Protein AF-A0A836BTS3-F1 (afdb_monomer)

Solvent-accessible surface area (backbone atoms only — not comparable to full-atom values): 17414 Å² total; per-residue (Å²): 137,90,84,88,84,81,85,84,90,87,81,83,89,79,83,92,77,83,86,76,81,83,80,80,75,94,68,94,70,94,58,88,71,75,79,63,54,52,35,34,39,39,43,67,68,46,73,81,52,78,44,47,3,47,36,38,30,41,34,41,75,46,63,32,58,38,40,37,36,20,50,50,56,53,46,59,53,59,74,16,84,71,32,62,64,69,37,45,71,47,70,30,76,42,64,68,59,47,53,48,46,37,40,73,75,67,60,24,47,36,32,29,49,40,90,53,91,87,37,41,54,41,90,74,49,92,71,89,59,26,35,28,39,38,55,36,46,87,98,68,42,62,50,72,77,58,53,73,71,35,79,46,36,30,26,79,86,77,89,66,92,87,62,95,73,73,58,60,38,58,47,49,41,53,52,41,47,41,49,26,62,72,48,63,61,77,83,73,61,69,57,91,96,41,69,64,76,75,82,78,62,88,76,91,68,66,85,48,49,60,70,80,52,71,68,56,53,52,48,52,55,49,51,53,51,50,54,51,53,53,57,61,55,67,74,67,80,82,82,86,80,88,84,85,90,86,85,90,85,83,89,86,89,83,88,84,88,81,89,82,82,88,80,88,86,82,89,83,90,84,132

Foldseek 3Di:
DDDDDDDDDDDDDDDDDDPDDPPDDDDDDPDPDDPQFAEEEEDEPAPDDPQQLLLLLLCLQLVHAEYEYEADQFHANPNVPLSNLRHHYAYDPHPLVVLCCCCPVVVEAEEEADDDPQAAELLVPPDDGHYYYYFADPPGGDDPVRVVSGPHYHYHDDDDPPDPHDDRSVSSSVNSVSSSVVSVPDDADDDPPDGDDDPRDDDPDDPRGDDHDPVVVVVVVVVVVVVVVVVVVVVPPPPDDDDDDDDDDDDDDDDDDDDDDDDDDDDDDDD

Mean predicted aligned error: 16.16 Å

Radius of gyration: 33.97 Å; Cα contacts (8 Å, |Δi|>4): 326; chains: 1; bounding box: 138×93×57 Å

Nearest PDB structures (foldseek):
  1v2x-assembly1_A-2  TM=8.800E-01  e=3.190E-12  Thermus thermophilus
  7edc-assembly1_A-2  TM=8.563E-01  e=2.993E-12  Escherichia coli
  1zjr-assembly1_A  TM=8.555E-01  e=5.654E-12  Aquifex aeolicus
  5l0z-assembly1_B  TM=8.389E-01  e=9.169E-10  Sinorhizobium meliloti 1021
  1ipa-assembly1_A  TM=8.184E-01  e=1.732E-09  Thermus thermophilus

Secondary structure (DSSP, 8-state):
---------------------------------PPPPPEEEEEE--TT-TTHHHHHHHHHHTT-SEEEEES-SB---TTSTTGGGGSEEEEESSHHHHHHHHHHTS--EEEEE---TTPEEGGG----SSEEEEEPBTTTB--HHHHTT-SEEEE----SSS-S---HHHHHHHHHHHHHHHTTPPPPPEETTEE-PPPPPPP-S-TTBPPPPHHHHHHHHHHHHHHHHHHHHHTTSS---------------------------------

Sequence (271 aa):
MADASTSHDRAAGHEEEACALRTTSAADASSTAASRPACYIITHSVAKKHNIGTIVRSATAFGVKEVCLVGSRAFNTFGSHGSDAHVAFRHFDKLTECVQHLKQVEGCRVMGVEICEGALPVQEHPFTGPTAFLLGNEGQGLSDKQMALCDGFVYIPQIGPGTASLNVAVAASIVLHHFACWAGYQERQREGYKFKVAERPLRTTARGIVRESDDVVRQKRAQQRAAAAEAAGEEGEFGAGLFDDGEGGEEEEQGEEGGREEGDGEEGEQG

Organism: NCBI:txid47281

InterPro domains:
  IPR001537 tRNA/rRNA methyltransferase, SpoU type [PF00588] (40-177)
  IPR029026 tRNA (guanine-N1-)-methyltransferase, N-terminal [G3DSA:3.40.1280.10] (21-211)
  IPR029028 Alpha/beta knot methyltransferases [SSF75217] (35-182)
  IPR051259 Ribosomal RNA Methyltransferase [PTHR43191] (29-208)

Structure (mmCIF, N/CA/C/O backbone):
data_AF-A0A836BTS3-F1
#
_entry.id   AF-A0A836BTS3-F1
#
loop_
_atom_site.group_PDB
_atom_site.id
_atom_site.type_symbol
_atom_site.label_atom_id
_atom_site.label_alt_id
_atom_site.label_comp_id
_atom_site.label_asym_id
_atom_site.label_entity_id
_atom_site.label_seq_id
_atom_site.pdbx_PDB_ins_code
_atom_site.Cartn_x
_atom_site.Cartn_y
_atom_site.Cartn_z
_atom_site.occupancy
_atom_site.B_iso_or_equiv
_atom_site.auth_seq_id
_atom_site.auth_comp_id
_atom_site.auth_asym_id
_atom_site.auth_atom_id
_atom_site.pdbx_PDB_model_num
ATOM 1 N N . MET A 1 1 ? 79.539 -27.000 -13.480 1.00 42.31 1 MET A N 1
ATOM 2 C CA . MET A 1 1 ? 79.045 -27.946 -14.501 1.00 42.31 1 MET A CA 1
ATOM 3 C C . MET A 1 1 ? 77.736 -28.519 -13.997 1.00 42.31 1 MET A C 1
ATOM 5 O O . MET A 1 1 ? 77.678 -28.854 -12.823 1.00 42.31 1 MET A O 1
ATOM 9 N N . ALA A 1 2 ? 76.775 -28.638 -14.911 1.00 40.03 2 ALA A N 1
ATOM 10 C CA . ALA A 1 2 ? 75.387 -29.078 -14.761 1.00 40.03 2 ALA A CA 1
ATOM 11 C C . ALA A 1 2 ? 74.374 -28.003 -14.326 1.00 40.03 2 ALA A C 1
ATOM 13 O O . ALA A 1 2 ? 74.578 -27.243 -13.387 1.00 40.03 2 ALA A O 1
ATOM 14 N N . ASP A 1 3 ? 73.329 -27.971 -15.141 1.00 36.91 3 ASP A N 1
ATOM 15 C CA . ASP A 1 3 ? 72.363 -26.937 -15.493 1.00 36.91 3 ASP A CA 1
ATOM 16 C C . ASP A 1 3 ? 71.029 -27.192 -14.763 1.00 36.91 3 ASP A C 1
ATOM 18 O O . ASP A 1 3 ? 70.718 -28.345 -14.456 1.00 36.91 3 ASP A O 1
ATOM 22 N N . ALA A 1 4 ? 70.240 -26.154 -14.486 1.00 39.31 4 ALA A N 1
ATOM 23 C CA . ALA A 1 4 ? 68.917 -26.293 -13.873 1.00 39.31 4 ALA A CA 1
ATOM 24 C C . ALA A 1 4 ? 67.920 -25.368 -14.577 1.00 39.31 4 ALA A C 1
ATOM 26 O O . ALA A 1 4 ? 67.826 -24.173 -14.294 1.00 39.31 4 ALA A O 1
ATOM 27 N N . SER A 1 5 ? 67.174 -25.961 -15.505 1.00 44.03 5 SER A N 1
ATOM 28 C CA . SER A 1 5 ? 66.107 -25.349 -16.283 1.00 44.03 5 SER A CA 1
ATOM 29 C C . SER A 1 5 ? 64.728 -25.602 -15.649 1.00 44.03 5 SER A C 1
ATOM 31 O O . SER A 1 5 ? 64.298 -26.727 -15.427 1.00 44.03 5 SER A O 1
ATOM 33 N N . THR A 1 6 ? 64.060 -24.495 -15.326 1.00 38.66 6 THR A N 1
ATOM 34 C CA . THR A 1 6 ? 62.729 -24.098 -15.823 1.00 38.66 6 THR A CA 1
ATOM 35 C C . THR A 1 6 ? 61.544 -25.085 -15.717 1.00 38.66 6 THR A C 1
ATOM 37 O O . THR A 1 6 ? 61.292 -25.895 -16.597 1.00 38.66 6 THR A O 1
ATOM 40 N N . SER A 1 7 ? 60.735 -24.839 -14.678 1.00 35.06 7 SER A N 1
ATOM 41 C CA . SER A 1 7 ? 59.304 -24.463 -14.722 1.00 35.06 7 SER A CA 1
ATOM 42 C C . SER A 1 7 ? 58.169 -25.451 -15.070 1.00 35.06 7 SER A C 1
ATOM 44 O O . SER A 1 7 ? 58.144 -26.065 -16.129 1.00 35.06 7 SER A O 1
ATOM 46 N N . HIS A 1 8 ? 57.122 -25.296 -14.245 1.00 33.09 8 HIS A N 1
ATOM 47 C CA . HIS A 1 8 ? 55.677 -25.295 -14.536 1.00 33.09 8 HIS A CA 1
ATOM 48 C C . HIS A 1 8 ? 54.866 -26.597 -14.368 1.00 33.09 8 HIS A C 1
ATOM 50 O O . HIS A 1 8 ? 54.919 -27.526 -15.163 1.00 33.09 8 HIS A O 1
ATOM 56 N N . ASP A 1 9 ? 54.024 -26.526 -13.327 1.00 34.00 9 ASP A N 1
ATOM 57 C CA . ASP A 1 9 ? 52.561 -26.596 -13.431 1.00 34.00 9 ASP A CA 1
ATOM 58 C C . ASP A 1 9 ? 51.901 -27.981 -13.417 1.00 34.00 9 ASP A C 1
ATOM 60 O O . ASP A 1 9 ? 51.840 -28.662 -14.435 1.00 34.00 9 ASP A O 1
ATOM 64 N N . ARG A 1 10 ? 51.348 -28.353 -12.248 1.00 33.50 10 ARG A N 1
ATOM 65 C CA . ARG A 1 10 ? 50.184 -29.246 -12.090 1.00 33.50 10 ARG A CA 1
ATOM 66 C C . ARG A 1 10 ? 49.481 -28.958 -10.758 1.00 33.50 10 ARG A C 1
ATOM 68 O O . ARG A 1 10 ? 49.798 -29.577 -9.744 1.00 33.50 10 ARG A O 1
ATOM 75 N N . ALA A 1 11 ? 48.521 -28.036 -10.766 1.00 38.91 11 ALA A N 1
ATOM 76 C CA . ALA A 1 11 ? 47.485 -27.950 -9.738 1.00 38.91 11 ALA A CA 1
ATOM 77 C C . ALA A 1 11 ? 46.162 -28.489 -10.299 1.00 38.91 11 ALA A C 1
ATOM 79 O O . ALA A 1 11 ? 45.801 -28.246 -11.447 1.00 38.91 11 ALA A O 1
ATOM 80 N N . ALA A 1 12 ? 45.507 -29.294 -9.471 1.00 38.72 12 ALA A N 1
ATOM 81 C CA . ALA A 1 12 ? 44.370 -30.140 -9.774 1.00 38.72 12 ALA A CA 1
ATOM 82 C C . ALA A 1 12 ? 43.108 -29.356 -10.165 1.00 38.72 12 ALA A C 1
ATOM 84 O O . ALA A 1 12 ? 42.754 -28.365 -9.529 1.00 38.72 12 ALA A O 1
ATOM 85 N N . GLY A 1 13 ? 42.409 -29.863 -11.182 1.00 30.88 13 GLY A N 1
ATOM 86 C CA . GLY A 1 13 ? 41.025 -29.511 -11.467 1.00 30.88 13 GLY A CA 1
ATOM 87 C C . GLY A 1 13 ? 40.095 -30.254 -10.513 1.00 30.88 13 GLY A C 1
ATOM 88 O O . GLY A 1 13 ? 40.124 -31.482 -10.456 1.00 30.88 13 GLY A O 1
ATOM 89 N N . HIS A 1 14 ? 39.280 -29.500 -9.781 1.00 36.16 14 HIS A N 1
ATOM 90 C CA . HIS A 1 14 ? 38.116 -29.994 -9.057 1.00 36.16 14 HIS A CA 1
ATOM 91 C C . HIS A 1 14 ? 36.849 -29.412 -9.702 1.00 36.16 14 HIS A C 1
ATOM 93 O O . HIS A 1 14 ? 36.662 -28.200 -9.732 1.00 36.16 14 HIS A O 1
ATOM 99 N N . GLU A 1 15 ? 36.030 -30.331 -10.217 1.00 34.50 15 GLU A N 1
ATOM 100 C CA . GLU A 1 15 ? 34.572 -30.382 -10.036 1.00 34.50 15 GLU A CA 1
ATOM 101 C C . GLU A 1 15 ? 33.735 -29.217 -10.606 1.00 34.50 15 GLU A C 1
ATOM 103 O O . GLU A 1 15 ? 33.262 -28.336 -9.893 1.00 34.50 15 GLU A O 1
ATOM 108 N N . GLU A 1 16 ? 33.449 -29.287 -11.913 1.00 36.00 16 GLU A N 1
ATOM 109 C CA . GLU A 1 16 ? 32.195 -28.763 -12.473 1.00 36.00 16 GLU A CA 1
ATOM 110 C C . GLU A 1 16 ? 31.066 -29.766 -12.185 1.00 36.00 16 GLU A C 1
ATOM 112 O O . GLU A 1 16 ? 30.949 -30.793 -12.857 1.00 36.00 16 GLU A O 1
ATOM 117 N N . GLU A 1 17 ? 30.222 -29.474 -11.193 1.00 36.16 17 GLU A N 1
ATOM 118 C CA . GLU A 1 17 ? 28.956 -30.182 -10.988 1.00 36.16 17 GLU A CA 1
ATOM 119 C C . GLU A 1 17 ? 27.787 -29.366 -11.565 1.00 36.16 17 GLU A C 1
ATOM 121 O O . GLU A 1 17 ? 27.653 -28.155 -11.378 1.00 36.16 17 GLU A O 1
ATOM 126 N N . ALA A 1 18 ? 26.969 -30.063 -12.346 1.00 34.84 18 ALA A N 1
ATOM 127 C CA . ALA A 1 18 ? 26.025 -29.547 -13.320 1.00 34.84 18 ALA A CA 1
ATOM 128 C C . ALA A 1 18 ? 24.813 -28.805 -12.724 1.00 34.84 18 ALA A C 1
ATOM 130 O O . ALA A 1 18 ? 24.018 -29.367 -11.972 1.00 34.84 18 ALA A O 1
ATOM 131 N N . CYS A 1 19 ? 24.561 -27.580 -13.198 1.00 30.27 19 CYS A N 1
ATOM 132 C CA . CYS A 1 19 ? 23.262 -26.917 -13.055 1.00 30.27 19 CYS A CA 1
ATOM 133 C C . CYS A 1 19 ? 22.355 -27.316 -14.232 1.00 30.27 19 CYS A C 1
ATOM 135 O O . CYS A 1 19 ? 22.283 -26.639 -15.258 1.00 30.27 19 CYS A O 1
ATOM 137 N N . ALA A 1 20 ? 21.692 -28.467 -14.110 1.00 37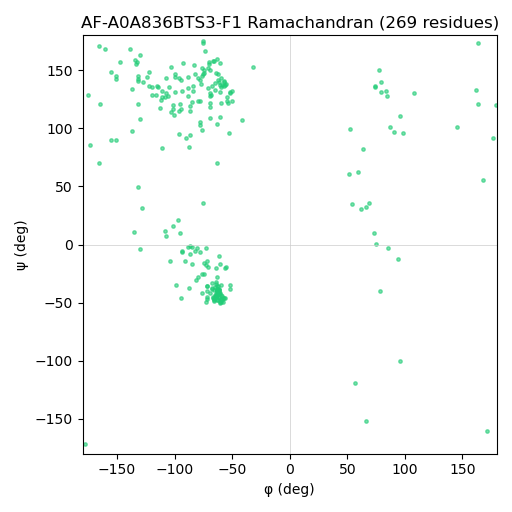.31 20 ALA A N 1
ATOM 138 C CA . ALA A 1 20 ? 20.694 -28.913 -15.075 1.00 37.31 20 ALA A CA 1
ATOM 139 C C . ALA A 1 20 ? 19.434 -28.032 -14.996 1.00 37.31 20 ALA A C 1
ATOM 141 O O . ALA A 1 20 ? 18.741 -27.978 -13.975 1.00 37.31 20 ALA A O 1
ATOM 142 N N . LEU A 1 21 ? 19.132 -27.362 -16.111 1.00 36.62 21 LEU A N 1
ATOM 143 C CA . LEU A 1 21 ? 17.889 -26.639 -16.353 1.00 36.62 21 LEU A CA 1
ATOM 144 C C . LE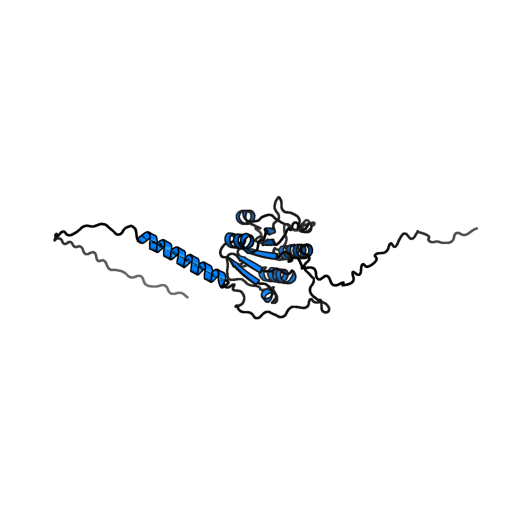U A 1 21 ? 16.676 -27.552 -16.130 1.00 36.62 21 LEU A C 1
ATOM 146 O O . LEU A 1 21 ? 16.498 -28.551 -16.825 1.00 36.62 21 LEU A O 1
ATOM 150 N N . ARG A 1 22 ? 15.781 -27.163 -15.219 1.00 32.38 22 ARG A N 1
ATOM 151 C CA . ARG A 1 22 ? 14.421 -27.711 -15.173 1.00 32.38 22 ARG A CA 1
ATOM 152 C C . ARG A 1 22 ? 13.541 -26.904 -16.117 1.00 32.38 22 ARG A C 1
ATOM 154 O O . ARG A 1 22 ? 12.988 -25.875 -15.743 1.00 32.38 22 ARG A O 1
ATOM 161 N N . THR A 1 23 ? 13.398 -27.382 -17.346 1.00 33.69 23 THR A N 1
ATOM 162 C CA . THR A 1 23 ? 12.289 -26.997 -18.219 1.00 33.69 23 THR A CA 1
ATOM 163 C C . THR A 1 23 ? 11.039 -27.732 -17.744 1.00 33.69 23 THR A C 1
ATOM 165 O O . THR A 1 23 ? 10.849 -28.908 -18.053 1.00 33.69 23 THR A O 1
ATOM 168 N N . THR A 1 24 ? 10.179 -27.075 -16.971 1.00 39.59 24 THR A N 1
ATOM 169 C CA . THR A 1 24 ? 8.832 -27.602 -16.731 1.00 39.59 24 THR A CA 1
ATOM 170 C C . THR A 1 24 ? 7.981 -27.310 -17.957 1.00 39.59 24 THR A C 1
ATOM 172 O O . THR A 1 24 ? 7.609 -26.168 -18.218 1.00 39.59 24 THR A O 1
ATOM 175 N N . SER A 1 25 ? 7.733 -28.369 -18.723 1.00 31.88 25 SER A N 1
ATOM 176 C CA . SER A 1 25 ? 6.760 -28.439 -19.807 1.00 31.88 25 SER A CA 1
ATOM 177 C C . SER A 1 25 ? 5.394 -27.930 -19.346 1.00 31.88 25 SER A C 1
ATOM 179 O O . SER A 1 25 ? 4.890 -28.358 -18.308 1.00 31.88 25 SER A O 1
ATOM 181 N N . ALA A 1 26 ? 4.789 -27.052 -20.147 1.00 41.88 26 ALA A N 1
ATOM 182 C CA . ALA A 1 26 ? 3.389 -26.675 -20.032 1.00 41.88 26 ALA A CA 1
ATOM 183 C C . ALA A 1 26 ? 2.527 -27.918 -20.289 1.00 41.88 26 ALA A C 1
ATOM 185 O O . ALA A 1 26 ? 2.394 -28.370 -21.424 1.00 41.88 26 ALA A O 1
ATOM 186 N N . ALA A 1 27 ? 1.993 -28.499 -19.222 1.00 37.59 27 ALA A N 1
ATOM 187 C CA . ALA A 1 27 ? 0.914 -29.466 -19.289 1.00 37.59 27 ALA A CA 1
ATOM 188 C C . ALA A 1 27 ? -0.323 -28.803 -18.685 1.00 37.59 27 ALA A C 1
ATOM 190 O O . ALA A 1 27 ? -0.258 -28.256 -17.583 1.00 37.59 27 ALA A O 1
ATOM 191 N N . ASP A 1 28 ? -1.411 -28.824 -19.453 1.00 40.72 28 ASP A N 1
ATOM 192 C CA . ASP A 1 28 ? -2.744 -28.367 -19.083 1.00 40.72 28 ASP A CA 1
ATOM 193 C C . ASP A 1 28 ? -3.110 -28.784 -17.656 1.00 40.72 28 ASP A C 1
ATOM 195 O O . ASP A 1 28 ? -3.424 -29.939 -17.372 1.00 40.72 28 ASP A O 1
ATOM 199 N N . ALA A 1 29 ? -3.110 -27.806 -16.756 1.00 41.38 29 ALA A N 1
ATOM 200 C CA . ALA A 1 29 ? -3.744 -27.912 -15.458 1.00 41.38 29 ALA A CA 1
ATOM 201 C C . ALA A 1 29 ? -4.948 -26.974 -15.466 1.00 41.38 29 ALA A C 1
ATOM 203 O O . ALA A 1 29 ? -4.898 -25.845 -14.980 1.00 41.38 29 ALA A O 1
ATOM 204 N N . SER A 1 30 ? -6.055 -27.479 -16.009 1.00 43.38 30 SER A N 1
ATOM 205 C CA . SER A 1 30 ? -7.396 -27.067 -15.601 1.00 43.38 30 SER A CA 1
ATOM 206 C C . SER A 1 30 ? -7.591 -27.453 -14.127 1.00 43.38 30 SER A C 1
ATOM 208 O O . SER A 1 30 ? -8.318 -28.389 -13.801 1.00 43.38 30 SER A O 1
ATOM 210 N N . SER A 1 31 ? -6.891 -26.761 -13.227 1.00 41.28 31 SER A N 1
ATOM 211 C CA . SER A 1 31 ? -7.219 -26.725 -11.811 1.00 41.28 31 SER A CA 1
ATOM 212 C C . SER A 1 31 ? -8.103 -25.503 -11.599 1.00 41.28 31 SER A C 1
ATOM 214 O O . SER A 1 31 ? -7.826 -24.419 -12.112 1.00 41.28 31 SER A O 1
ATOM 216 N N . THR A 1 32 ? -9.216 -25.674 -10.894 1.00 38.47 32 THR A N 1
ATOM 217 C CA . THR A 1 32 ? -10.014 -24.569 -10.355 1.00 38.47 32 THR A CA 1
ATOM 218 C C . THR A 1 32 ? -9.082 -23.667 -9.554 1.00 38.47 32 THR A C 1
ATOM 220 O O . THR A 1 32 ? -8.739 -23.981 -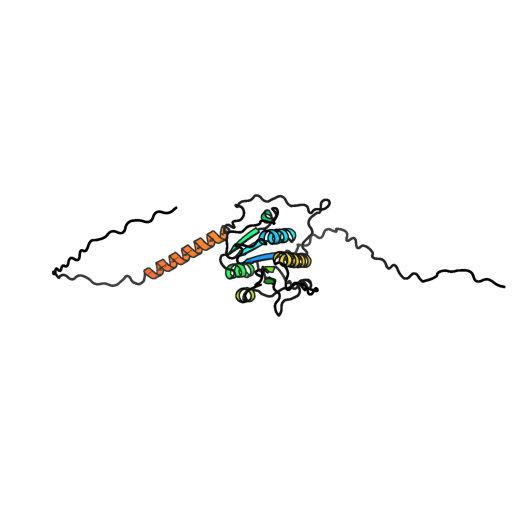8.415 1.00 38.47 32 THR A O 1
ATOM 223 N N . ALA A 1 33 ? -8.598 -22.600 -10.195 1.00 42.72 33 ALA A N 1
ATOM 224 C CA . ALA A 1 33 ? -7.582 -21.724 -9.647 1.00 42.72 33 ALA A CA 1
ATOM 225 C C . ALA A 1 33 ? -8.122 -21.115 -8.357 1.00 42.72 33 ALA A C 1
ATOM 227 O O . ALA A 1 33 ? -9.035 -20.288 -8.390 1.00 42.72 33 ALA A O 1
ATOM 228 N N . ALA A 1 34 ? -7.569 -21.533 -7.218 1.00 56.69 34 ALA A N 1
ATOM 229 C CA . ALA A 1 34 ? -7.773 -20.818 -5.972 1.00 56.69 34 ALA A CA 1
ATOM 230 C C . ALA A 1 34 ? -7.465 -19.338 -6.243 1.00 56.69 34 ALA A C 1
ATOM 232 O O . ALA A 1 34 ? -6.405 -19.007 -6.785 1.00 56.69 34 ALA A O 1
ATOM 233 N N . SER A 1 35 ? -8.432 -18.463 -5.957 1.00 81.50 35 SER A N 1
ATOM 234 C CA . SER A 1 35 ? -8.272 -17.028 -6.178 1.00 81.50 35 SER A CA 1
ATOM 235 C C . SER A 1 35 ? -7.017 -16.565 -5.450 1.00 81.50 35 SER A C 1
ATOM 237 O O . SER A 1 35 ? -6.888 -16.772 -4.243 1.00 81.50 35 SER A O 1
ATOM 239 N N . ARG A 1 36 ? -6.084 -15.949 -6.182 1.00 91.06 36 ARG A N 1
ATOM 240 C CA . ARG A 1 36 ? -4.863 -15.412 -5.578 1.00 91.06 36 ARG A CA 1
ATOM 241 C C . ARG A 1 36 ? -5.237 -14.355 -4.528 1.00 91.06 36 ARG A C 1
ATOM 243 O O . ARG A 1 36 ? -6.200 -13.614 -4.752 1.00 91.06 36 ARG A O 1
ATOM 250 N N . PRO A 1 37 ? -4.507 -14.273 -3.404 1.00 95.62 37 PRO A N 1
ATOM 251 C CA . PRO A 1 37 ? -4.749 -13.258 -2.386 1.00 95.62 37 PRO A CA 1
ATOM 252 C C . PRO A 1 37 ? -4.709 -11.851 -2.980 1.00 95.62 37 PRO A C 1
ATOM 254 O O . PRO A 1 37 ? -3.737 -11.499 -3.637 1.00 95.62 37 PRO A O 1
ATOM 257 N N . ALA A 1 38 ? -5.747 -11.046 -2.753 1.00 96.81 38 ALA A N 1
ATOM 258 C CA . ALA A 1 38 ? -5.792 -9.676 -3.255 1.00 96.81 38 ALA A CA 1
ATOM 259 C C . ALA A 1 38 ? -4.874 -8.742 -2.445 1.00 96.81 38 ALA A C 1
ATOM 261 O O . ALA A 1 38 ? -4.715 -8.905 -1.234 1.00 96.81 38 ALA A O 1
ATOM 262 N N . CYS A 1 39 ? -4.310 -7.737 -3.116 1.00 97.88 39 CYS A N 1
ATOM 263 C CA . CYS A 1 39 ? -3.439 -6.730 -2.513 1.00 97.88 39 CYS A CA 1
ATOM 264 C C . CYS A 1 39 ? -4.072 -5.339 -2.592 1.00 97.88 39 CYS A C 1
ATOM 266 O O . CYS A 1 39 ? -4.573 -4.955 -3.652 1.00 97.88 39 CYS A O 1
ATOM 268 N N . TYR A 1 40 ? -3.995 -4.576 -1.504 1.00 98.19 40 TYR A N 1
ATOM 269 C CA . TYR A 1 40 ? -4.501 -3.207 -1.406 1.00 98.19 40 TYR A CA 1
ATOM 270 C C . TYR A 1 40 ? -3.453 -2.291 -0.783 1.00 98.19 40 TYR A C 1
ATOM 272 O O . TYR A 1 40 ? -2.581 -2.734 -0.035 1.00 98.19 40 TYR A O 1
ATOM 280 N N . ILE A 1 41 ? -3.568 -0.992 -1.046 1.00 97.19 41 ILE A N 1
ATOM 281 C CA . ILE A 1 41 ? -2.739 0.034 -0.404 1.00 97.19 41 ILE A CA 1
ATOM 282 C C . ILE A 1 41 ? -3.648 1.030 0.293 1.00 97.19 41 ILE A C 1
ATOM 284 O O . ILE A 1 41 ? -4.624 1.481 -0.297 1.00 97.19 41 ILE A O 1
ATOM 288 N N . ILE A 1 42 ? -3.293 1.427 1.510 1.00 95.69 42 ILE A N 1
ATOM 289 C CA . ILE A 1 42 ? -3.941 2.513 2.237 1.00 95.69 42 ILE A CA 1
ATOM 290 C C . ILE A 1 42 ? -2.954 3.672 2.355 1.00 95.69 42 ILE A C 1
ATOM 292 O O . ILE A 1 42 ? -1.847 3.527 2.876 1.00 95.69 42 ILE A O 1
ATOM 296 N N . THR A 1 43 ? -3.376 4.844 1.889 1.00 91.31 43 THR A N 1
ATOM 297 C CA . THR A 1 43 ? -2.627 6.096 2.025 1.00 91.31 43 THR A CA 1
ATOM 298 C C . THR A 1 43 ? -3.455 7.102 2.818 1.00 91.31 43 THR A C 1
ATOM 300 O O . THR A 1 43 ? -4.621 7.336 2.510 1.00 91.31 43 THR A O 1
ATOM 303 N N . HIS A 1 44 ? -2.865 7.696 3.855 1.00 87.25 44 HIS A N 1
ATOM 304 C CA . HIS A 1 44 ? -3.543 8.643 4.742 1.00 87.25 44 HIS A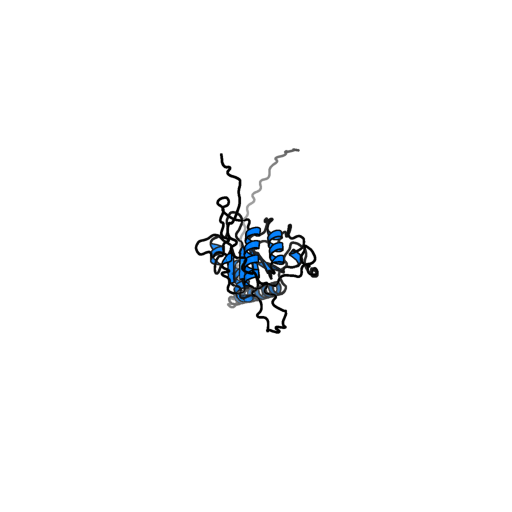 CA 1
ATOM 305 C C . HIS A 1 44 ? -2.931 10.045 4.613 1.00 87.25 44 HIS A C 1
ATOM 307 O O . HIS A 1 44 ? -1.709 10.194 4.578 1.00 87.25 44 HIS A O 1
ATOM 313 N N . SER A 1 45 ? -3.784 11.075 4.537 1.00 69.56 45 SER A N 1
ATOM 314 C CA . SER A 1 45 ? -3.394 12.496 4.483 1.00 69.56 45 SER A CA 1
ATOM 315 C C . SER A 1 45 ? -2.492 12.852 3.292 1.00 69.56 45 SER A C 1
ATOM 317 O O . SER A 1 45 ? -1.351 13.297 3.419 1.00 69.56 45 SER A O 1
ATOM 319 N N . VAL A 1 46 ? -3.049 12.665 2.095 1.00 59.44 46 VAL A N 1
ATOM 320 C CA . VAL A 1 46 ? -2.356 12.692 0.795 1.00 59.44 46 VAL A CA 1
ATOM 321 C C . VAL A 1 46 ? -2.129 14.100 0.208 1.00 59.44 46 VAL A C 1
ATOM 323 O O . VAL A 1 46 ? -1.424 14.253 -0.788 1.00 59.44 46 VAL A O 1
ATOM 326 N N . ALA A 1 47 ? -2.662 15.152 0.834 1.00 49.50 47 ALA A N 1
ATOM 327 C CA . ALA A 1 47 ? -2.857 16.474 0.222 1.00 49.50 47 ALA A CA 1
ATOM 328 C C . ALA A 1 47 ? -1.606 17.154 -0.387 1.00 49.50 47 ALA A C 1
ATOM 330 O O . ALA A 1 47 ? -1.758 18.057 -1.204 1.00 49.50 47 ALA A O 1
ATOM 331 N N . LYS A 1 48 ? -0.379 16.752 -0.018 1.00 53.09 48 LYS A N 1
ATOM 332 C CA . LYS A 1 48 ? 0.871 17.374 -0.505 1.00 53.09 48 LYS A CA 1
ATOM 333 C C . LYS A 1 48 ? 1.972 16.391 -0.931 1.00 53.09 48 LYS A C 1
ATOM 335 O O . LYS A 1 48 ? 3.108 16.807 -1.139 1.00 53.09 48 LYS A O 1
ATOM 340 N N . LYS A 1 49 ? 1.691 15.088 -1.048 1.00 60.97 49 LYS A N 1
ATOM 341 C CA . LYS A 1 49 ? 2.760 14.088 -1.223 1.00 60.97 49 LYS A CA 1
ATOM 342 C C . LYS A 1 49 ? 3.028 13.757 -2.690 1.00 60.97 49 LYS A C 1
ATOM 344 O O . LYS A 1 49 ? 2.205 13.157 -3.373 1.00 60.97 49 LYS A O 1
ATOM 349 N N . HIS A 1 50 ? 4.245 14.069 -3.123 1.00 68.31 50 HIS A N 1
ATOM 350 C CA . HIS A 1 50 ? 4.838 13.747 -4.426 1.00 68.31 50 HIS A CA 1
ATOM 351 C C . HIS A 1 50 ? 4.966 12.231 -4.698 1.00 68.31 50 HIS A C 1
ATOM 353 O O . HIS A 1 50 ? 5.233 11.823 -5.824 1.00 68.31 50 HIS A O 1
ATOM 359 N N . ASN A 1 51 ? 4.738 11.385 -3.691 1.00 84.19 51 ASN A N 1
ATOM 360 C CA . ASN A 1 51 ? 4.946 9.939 -3.779 1.00 84.19 51 ASN A CA 1
ATOM 361 C C . ASN A 1 51 ? 3.783 9.140 -4.370 1.00 84.19 51 ASN A C 1
ATOM 363 O O . ASN A 1 51 ? 3.988 7.993 -4.760 1.00 84.19 51 ASN A O 1
ATOM 367 N N . ILE A 1 52 ? 2.569 9.698 -4.442 1.00 88.44 52 ILE A N 1
ATOM 368 C CA . ILE A 1 52 ? 1.389 8.920 -4.852 1.00 88.44 52 ILE A CA 1
ATOM 369 C C . ILE A 1 52 ? 1.535 8.371 -6.262 1.00 88.44 52 ILE A C 1
ATOM 371 O O . ILE A 1 52 ? 1.226 7.207 -6.483 1.00 88.44 52 ILE A O 1
ATOM 375 N N . GLY A 1 53 ? 2.041 9.160 -7.212 1.00 89.69 53 GLY A N 1
ATOM 376 C CA . GLY A 1 53 ? 2.242 8.656 -8.568 1.00 89.69 53 GLY A CA 1
ATOM 377 C C . GLY A 1 53 ? 3.231 7.491 -8.624 1.00 89.69 53 GLY A C 1
ATOM 378 O O . GLY A 1 53 ? 2.974 6.521 -9.333 1.00 89.69 53 GLY A O 1
ATOM 379 N N . THR A 1 54 ? 4.312 7.541 -7.841 1.00 91.31 54 THR A N 1
ATOM 380 C CA . THR A 1 54 ? 5.288 6.444 -7.741 1.00 91.31 54 THR A CA 1
ATOM 381 C C . THR A 1 54 ? 4.671 5.206 -7.094 1.00 91.31 54 THR A C 1
ATOM 383 O O . THR A 1 54 ? 4.805 4.112 -7.634 1.00 91.31 54 THR A O 1
ATOM 386 N N . ILE A 1 55 ? 3.925 5.374 -5.998 1.00 93.38 55 ILE A N 1
ATOM 387 C CA . ILE A 1 55 ? 3.204 4.278 -5.333 1.00 93.38 55 ILE A CA 1
ATOM 388 C C . ILE A 1 55 ? 2.208 3.636 -6.299 1.00 93.38 55 ILE A C 1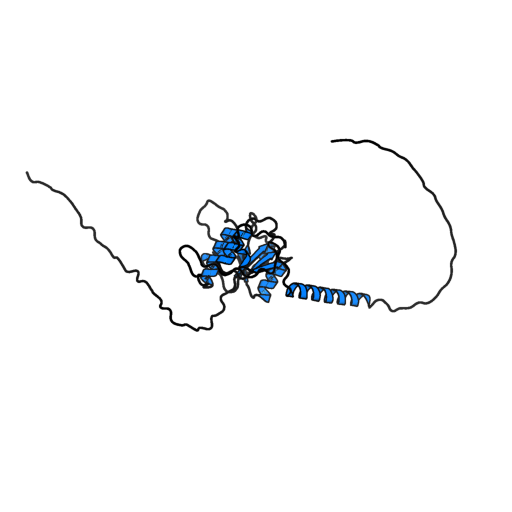
ATOM 390 O O . ILE A 1 55 ? 2.195 2.421 -6.434 1.00 93.38 55 ILE A O 1
ATOM 394 N N . VAL A 1 56 ? 1.416 4.435 -7.016 1.00 93.44 56 VAL A N 1
ATOM 395 C CA . VAL A 1 56 ? 0.432 3.974 -8.009 1.00 93.44 56 VAL A CA 1
ATOM 396 C C . VAL A 1 56 ? 1.096 3.212 -9.154 1.00 93.44 56 VAL A C 1
ATOM 398 O O . VAL A 1 56 ? 0.568 2.200 -9.620 1.00 93.44 56 VAL A O 1
ATOM 401 N N . ARG A 1 57 ? 2.275 3.661 -9.591 1.00 94.31 57 ARG A N 1
ATOM 402 C CA . ARG A 1 57 ? 3.052 2.963 -10.614 1.00 94.31 57 ARG A CA 1
ATOM 403 C C . ARG A 1 57 ? 3.484 1.581 -10.144 1.00 94.31 57 ARG A C 1
ATOM 405 O O . ARG A 1 57 ? 3.284 0.613 -10.874 1.00 94.31 57 ARG A O 1
ATOM 412 N N . SER A 1 58 ? 4.021 1.484 -8.933 1.00 96.12 58 SER A N 1
ATOM 413 C CA . SER A 1 58 ? 4.394 0.202 -8.330 1.00 96.12 58 SER A CA 1
ATOM 414 C C . SER A 1 58 ? 3.171 -0.671 -8.050 1.00 96.12 58 SER A C 1
ATOM 416 O O . SER A 1 58 ? 3.192 -1.862 -8.336 1.00 96.12 58 SER A O 1
ATOM 418 N N . ALA A 1 59 ? 2.069 -0.078 -7.591 1.00 96.19 59 ALA A N 1
ATOM 419 C CA . ALA A 1 59 ? 0.798 -0.756 -7.366 1.00 96.19 59 ALA A CA 1
ATOM 420 C C . ALA A 1 59 ? 0.292 -1.427 -8.650 1.00 96.19 59 ALA A C 1
ATOM 422 O O . ALA A 1 59 ? -0.051 -2.606 -8.650 1.00 96.19 59 ALA A O 1
ATOM 423 N N . THR A 1 60 ? 0.339 -0.701 -9.766 1.00 95.31 60 THR A N 1
ATOM 424 C CA . THR A 1 60 ? -0.020 -1.233 -11.084 1.00 95.31 60 THR A CA 1
ATOM 425 C C . THR A 1 60 ? 0.930 -2.347 -11.519 1.00 95.31 60 THR A C 1
ATOM 427 O O . THR A 1 60 ? 0.486 -3.378 -12.019 1.00 95.31 60 THR A O 1
ATOM 430 N N . ALA A 1 61 ? 2.240 -2.157 -11.328 1.00 96.00 61 ALA A N 1
ATOM 431 C CA . ALA A 1 61 ? 3.250 -3.138 -11.717 1.00 96.00 61 ALA A CA 1
ATOM 432 C C . ALA A 1 61 ? 3.110 -4.466 -10.955 1.00 96.00 61 ALA A C 1
ATOM 434 O O . ALA A 1 61 ? 3.318 -5.526 -11.540 1.00 96.00 61 ALA A O 1
ATOM 435 N N . PHE A 1 62 ? 2.723 -4.410 -9.679 1.00 97.19 62 PHE A N 1
ATOM 436 C CA . PHE A 1 62 ? 2.607 -5.575 -8.802 1.00 97.19 62 PHE A CA 1
ATOM 437 C C . PHE A 1 62 ? 1.168 -6.066 -8.607 1.00 97.19 62 PHE A C 1
ATOM 439 O O . PHE A 1 62 ? 0.916 -6.855 -7.704 1.00 97.19 62 PHE A O 1
ATOM 446 N N . GLY A 1 63 ? 0.219 -5.641 -9.448 1.00 95.50 63 GLY A N 1
ATOM 447 C CA . GLY A 1 63 ? -1.139 -6.198 -9.457 1.00 95.50 63 GLY A CA 1
ATOM 448 C C . GLY A 1 63 ? -1.971 -5.869 -8.213 1.00 95.50 63 GLY A C 1
ATOM 449 O O . GLY A 1 63 ? -2.751 -6.699 -7.746 1.00 95.50 63 GLY A O 1
ATOM 450 N N . VAL A 1 64 ? -1.803 -4.671 -7.655 1.00 97.19 64 VAL A N 1
ATOM 451 C CA . VAL A 1 64 ? -2.672 -4.154 -6.590 1.00 97.19 64 VAL A CA 1
ATOM 452 C C . VAL A 1 64 ? -4.085 -3.967 -7.132 1.00 97.19 64 VAL A C 1
ATOM 454 O O . VAL A 1 64 ? -4.279 -3.387 -8.199 1.00 97.19 64 VAL A O 1
ATOM 457 N N . LYS A 1 65 ? -5.076 -4.445 -6.376 1.00 95.56 65 LYS A N 1
ATOM 458 C CA . LYS A 1 65 ? -6.490 -4.373 -6.748 1.00 95.56 65 LYS A CA 1
ATOM 459 C C . LYS A 1 65 ? -7.024 -2.947 -6.629 1.00 95.56 65 LYS A C 1
ATOM 461 O O . LYS A 1 65 ? -7.645 -2.448 -7.563 1.00 95.56 65 LYS A O 1
ATOM 466 N N . GLU A 1 66 ? -6.779 -2.285 -5.499 1.00 95.19 66 GLU A N 1
ATOM 467 C CA . GLU A 1 66 ? -7.304 -0.943 -5.232 1.00 95.19 66 GLU A CA 1
ATOM 468 C C . GLU A 1 66 ? -6.381 -0.144 -4.295 1.00 95.19 66 GLU A C 1
ATOM 470 O O . GLU A 1 66 ? -5.788 -0.678 -3.352 1.00 95.19 66 GLU A O 1
ATOM 475 N N . VAL A 1 67 ? -6.266 1.159 -4.562 1.00 94.81 67 VAL A N 1
ATOM 476 C CA . VAL A 1 67 ? -5.581 2.137 -3.712 1.00 94.81 67 VAL A CA 1
ATOM 477 C C . VAL A 1 67 ? -6.629 2.947 -2.949 1.00 94.81 67 VAL A C 1
ATOM 479 O O . VAL A 1 67 ? -7.390 3.725 -3.528 1.00 94.81 67 VAL A O 1
ATOM 482 N N . CYS A 1 68 ? -6.643 2.783 -1.632 1.00 94.38 68 CYS A N 1
ATOM 483 C CA . CYS A 1 68 ? -7.500 3.503 -0.704 1.00 94.38 68 CYS A CA 1
ATOM 484 C C . CYS A 1 68 ? -6.845 4.834 -0.300 1.00 94.38 68 CYS A C 1
ATOM 486 O O . CYS A 1 68 ? -5.758 4.870 0.287 1.00 94.38 68 CYS A O 1
ATOM 488 N N . LEU A 1 69 ? -7.512 5.942 -0.612 1.00 91.81 69 LEU A N 1
ATOM 489 C CA . LEU A 1 69 ? -7.120 7.297 -0.238 1.00 91.81 69 LEU A CA 1
ATOM 490 C C . LEU A 1 69 ? -7.962 7.752 0.951 1.00 91.81 69 LEU A C 1
ATOM 492 O O . LEU A 1 69 ? -9.184 7.835 0.854 1.00 91.81 69 LEU A O 1
ATOM 496 N N . VAL A 1 70 ? -7.312 8.081 2.061 1.00 91.06 70 VAL A N 1
ATOM 497 C CA . VAL A 1 70 ? -7.985 8.511 3.285 1.00 91.06 70 VAL A CA 1
ATOM 498 C C . VAL A 1 70 ? -7.719 9.993 3.551 1.00 91.06 70 VAL A C 1
ATOM 500 O O . VAL A 1 70 ? -6.570 10.452 3.527 1.00 91.06 70 VAL A O 1
ATOM 503 N N . GLY A 1 71 ? -8.784 10.741 3.840 1.00 87.56 71 GLY A N 1
ATOM 504 C CA . GLY A 1 71 ? -8.743 12.173 4.126 1.00 87.56 71 GLY A CA 1
ATOM 505 C C . GLY A 1 71 ? -9.049 13.007 2.883 1.00 87.56 71 GLY A C 1
ATOM 506 O O . GLY A 1 71 ? -10.210 13.173 2.516 1.00 87.56 71 GLY A O 1
ATOM 507 N N . SER A 1 72 ? -8.025 13.546 2.212 1.00 82.50 72 SER A N 1
ATOM 508 C CA . SER A 1 72 ? -8.230 14.409 1.035 1.00 82.50 72 SER A CA 1
ATOM 509 C C . SER A 1 72 ? -8.777 13.634 -0.170 1.00 82.50 72 SER A C 1
ATOM 511 O O . SER A 1 72 ? -8.180 12.648 -0.600 1.00 82.50 72 SER A O 1
ATOM 513 N N . ARG A 1 73 ? -9.866 14.139 -0.767 1.00 78.88 73 ARG A N 1
ATOM 514 C CA . ARG A 1 73 ? -10.412 13.659 -2.056 1.00 78.88 73 ARG A CA 1
ATOM 515 C C . ARG A 1 73 ? -9.575 14.099 -3.259 1.00 78.88 73 ARG A C 1
ATOM 517 O O . ARG A 1 73 ? -9.607 13.450 -4.304 1.00 78.88 73 ARG A O 1
ATOM 524 N N . ALA A 1 74 ? -8.852 15.208 -3.114 1.00 77.19 74 ALA A N 1
ATOM 525 C CA . ALA A 1 74 ? -7.947 15.724 -4.129 1.00 77.19 74 ALA A CA 1
ATOM 526 C C . ALA A 1 74 ? -6.560 15.097 -3.954 1.00 77.19 74 ALA A C 1
ATOM 528 O O . ALA A 1 74 ? -5.983 15.138 -2.862 1.00 77.19 74 ALA A O 1
ATOM 529 N N . PHE A 1 75 ? -6.030 14.538 -5.039 1.00 80.88 75 PHE A N 1
ATOM 530 C CA . PHE A 1 75 ? -4.709 13.923 -5.081 1.00 80.88 75 PHE A CA 1
ATOM 531 C C . PHE A 1 75 ? -4.075 14.103 -6.462 1.00 80.88 75 PHE A C 1
ATOM 533 O O . PHE A 1 75 ? -4.760 14.289 -7.467 1.00 80.88 75 PHE A O 1
ATOM 540 N N . ASN A 1 76 ? -2.748 14.026 -6.520 1.00 79.88 76 ASN A N 1
ATOM 541 C CA . ASN A 1 76 ? -2.002 14.089 -7.769 1.00 79.88 76 ASN A CA 1
ATOM 542 C C . ASN A 1 76 ? -1.267 12.765 -7.997 1.00 79.88 76 ASN A C 1
ATOM 544 O O . ASN A 1 76 ? -0.542 12.291 -7.128 1.00 79.88 76 ASN A O 1
ATOM 548 N N . THR A 1 77 ? -1.433 12.181 -9.181 1.00 81.38 77 THR A N 1
ATOM 549 C CA . THR A 1 77 ? -0.721 10.972 -9.618 1.00 81.38 77 THR A CA 1
ATOM 550 C C . THR A 1 77 ? 0.492 11.299 -10.486 1.00 81.38 77 THR A C 1
ATOM 552 O O . THR A 1 77 ? 0.959 10.451 -11.249 1.00 81.38 77 THR A O 1
ATOM 555 N N . PHE A 1 78 ? 1.023 12.520 -10.402 1.00 83.00 78 PHE A N 1
ATOM 556 C CA . PHE A 1 78 ? 2.265 12.903 -11.065 1.00 83.00 78 PHE A CA 1
ATOM 557 C C . PHE A 1 78 ? 3.384 11.910 -10.725 1.00 83.00 78 PHE A C 1
ATOM 559 O O . PHE A 1 78 ? 3.561 11.539 -9.569 1.00 83.00 78 PHE A O 1
ATOM 566 N N . GLY A 1 79 ? 4.099 11.431 -11.745 1.00 79.12 79 GLY A N 1
ATOM 567 C CA . GLY A 1 79 ? 5.071 10.337 -11.616 1.00 79.12 79 GLY A CA 1
ATOM 568 C C . GLY A 1 79 ? 4.514 8.939 -11.925 1.00 79.12 79 GLY A C 1
ATOM 569 O O . GLY A 1 79 ? 5.292 8.024 -12.193 1.00 79.12 79 GLY A O 1
ATOM 570 N N . SER A 1 80 ? 3.189 8.766 -12.025 1.00 80.75 80 SER A N 1
ATOM 571 C CA . SER A 1 80 ? 2.573 7.484 -12.419 1.00 80.75 80 SER A CA 1
ATOM 572 C C . SER A 1 80 ? 2.782 7.125 -13.894 1.00 80.75 80 SER A C 1
ATOM 574 O O . SER A 1 80 ? 2.653 5.961 -14.264 1.00 80.75 80 SER A O 1
ATOM 576 N N . HIS A 1 81 ? 3.109 8.098 -14.751 1.00 83.50 81 HIS A N 1
ATOM 577 C CA . HIS A 1 81 ? 3.274 7.898 -16.199 1.00 83.50 81 HIS A CA 1
ATOM 578 C C . HIS A 1 81 ? 2.046 7.242 -16.870 1.00 83.50 81 HIS A C 1
ATOM 580 O O . HIS A 1 81 ? 2.185 6.454 -17.800 1.00 83.50 81 HIS A O 1
ATOM 586 N N . GLY A 1 82 ? 0.834 7.553 -16.393 1.00 82.25 82 GLY A N 1
ATOM 587 C CA . GLY A 1 82 ? -0.421 7.027 -16.947 1.00 82.25 82 GLY A CA 1
ATOM 588 C C . GLY A 1 82 ? -0.852 5.664 -16.396 1.00 82.25 82 GLY A C 1
ATOM 589 O O . GLY A 1 82 ? -1.935 5.192 -16.740 1.00 82.25 82 GLY A O 1
ATOM 590 N N . SER A 1 83 ? -0.042 5.048 -15.524 1.00 86.62 83 SER A N 1
ATOM 591 C CA . SER A 1 83 ? -0.393 3.790 -14.846 1.00 86.62 83 SER A CA 1
ATOM 592 C C . SER A 1 83 ? -1.600 3.924 -13.916 1.00 86.62 83 SER A C 1
ATOM 594 O O . SER A 1 83 ? -2.293 2.943 -13.677 1.00 86.62 83 SER A O 1
ATOM 596 N N . ASP A 1 84 ? -1.934 5.146 -13.489 1.00 84.94 84 ASP A N 1
ATOM 597 C CA . ASP A 1 84 ? -3.134 5.461 -12.711 1.00 84.94 84 ASP A CA 1
ATOM 598 C C . ASP A 1 84 ? -4.441 5.028 -13.391 1.00 84.94 84 ASP A C 1
ATOM 600 O O . ASP A 1 84 ? -5.460 4.889 -12.729 1.00 84.94 84 ASP A O 1
ATOM 604 N N . ALA A 1 85 ? -4.440 4.804 -14.706 1.00 86.94 85 ALA A N 1
ATOM 605 C CA . ALA A 1 85 ? -5.603 4.262 -15.400 1.00 86.94 85 ALA A CA 1
ATOM 606 C C . ALA A 1 85 ? -5.830 2.759 -15.150 1.00 86.94 85 ALA A C 1
ATOM 608 O O . ALA A 1 85 ? -6.910 2.270 -15.453 1.00 86.94 85 ALA A O 1
ATOM 609 N N . HIS A 1 86 ? -4.839 2.028 -14.639 1.00 89.38 86 HIS A N 1
ATOM 610 C CA . HIS A 1 86 ? -4.863 0.567 -14.514 1.00 89.38 86 HIS A CA 1
ATOM 611 C C . HIS A 1 86 ? -5.038 0.073 -13.072 1.00 89.38 86 HIS A C 1
ATOM 613 O O . HIS A 1 86 ? -4.944 -1.126 -12.828 1.00 89.38 86 HIS A O 1
ATOM 619 N N . VAL A 1 87 ? -5.301 0.977 -12.128 1.00 91.31 87 VAL A N 1
ATOM 620 C CA . VAL A 1 87 ? -5.589 0.639 -10.733 1.00 91.31 87 VAL A CA 1
ATOM 621 C C . VAL A 1 87 ? -6.839 1.380 -10.271 1.00 91.31 87 VAL A C 1
ATOM 623 O O . VAL A 1 87 ? -7.074 2.526 -10.660 1.00 91.31 87 VAL A O 1
ATOM 626 N N . ALA A 1 88 ? -7.660 0.720 -9.458 1.00 91.56 88 ALA A N 1
ATOM 627 C CA . ALA A 1 88 ? -8.831 1.348 -8.869 1.00 91.56 88 ALA A CA 1
ATOM 628 C C . ALA A 1 88 ? -8.424 2.286 -7.724 1.00 91.56 88 ALA A C 1
ATOM 630 O O . ALA A 1 88 ? -7.475 2.015 -6.985 1.00 91.56 88 ALA A O 1
ATOM 631 N N . PHE A 1 89 ? -9.170 3.376 -7.561 1.00 91.00 89 PHE A N 1
ATOM 632 C CA . PHE A 1 89 ? -9.043 4.277 -6.420 1.00 91.00 89 PHE A CA 1
ATOM 633 C C . PHE A 1 89 ? -10.360 4.318 -5.663 1.00 91.00 89 PHE A C 1
ATOM 635 O O . PHE A 1 89 ? -11.415 4.504 -6.271 1.00 91.00 89 PHE A O 1
ATOM 642 N N . ARG A 1 90 ? -10.278 4.239 -4.337 1.00 91.44 90 ARG A N 1
ATOM 643 C CA . ARG A 1 90 ? -11.414 4.442 -3.438 1.00 91.44 90 ARG A CA 1
ATOM 644 C C . ARG A 1 90 ? -11.057 5.476 -2.393 1.00 91.44 90 ARG A C 1
ATOM 646 O O . ARG A 1 90 ? -9.932 5.504 -1.906 1.00 91.44 90 ARG A O 1
ATOM 653 N N . HIS A 1 91 ? -12.006 6.343 -2.070 1.00 91.69 91 HIS A N 1
ATOM 654 C CA . HIS A 1 91 ? -11.823 7.384 -1.069 1.00 91.69 91 HIS A CA 1
ATOM 655 C C . HIS A 1 91 ? -12.606 7.055 0.198 1.00 91.69 91 HIS A C 1
ATOM 657 O O . HIS A 1 91 ? -13.716 6.531 0.122 1.00 91.69 91 HIS A O 1
ATOM 663 N N . PHE A 1 92 ? -12.008 7.388 1.338 1.00 92.00 92 PHE A N 1
ATOM 664 C CA . PHE A 1 92 ? -12.630 7.338 2.652 1.00 92.00 92 PHE A CA 1
ATOM 665 C C . PHE A 1 92 ? -12.375 8.645 3.398 1.00 92.00 92 PHE A C 1
ATOM 667 O O . PHE A 1 92 ? -11.270 9.197 3.360 1.00 92.00 92 PHE A O 1
ATOM 674 N N . ASP A 1 93 ? -13.384 9.123 4.121 1.00 90.50 93 ASP A N 1
ATOM 675 C CA . ASP A 1 93 ? -13.246 10.313 4.958 1.00 90.50 93 ASP A CA 1
ATOM 676 C C . ASP A 1 93 ? -12.378 9.991 6.195 1.00 90.50 93 ASP A C 1
ATOM 678 O O . ASP A 1 93 ? -11.501 10.781 6.555 1.00 90.50 93 ASP A O 1
ATOM 682 N N . LYS A 1 94 ? -12.547 8.801 6.799 1.00 92.25 94 LYS A N 1
ATOM 683 C CA . LYS A 1 94 ? -11.791 8.361 7.988 1.00 92.25 94 LYS A CA 1
ATOM 684 C C . LYS A 1 94 ? -11.029 7.055 7.767 1.00 92.25 94 LYS A C 1
ATOM 686 O O . LYS A 1 94 ? -11.482 6.148 7.071 1.00 92.25 94 LYS A O 1
ATOM 691 N N . LEU A 1 95 ? -9.881 6.917 8.437 1.00 94.25 95 LEU A N 1
ATOM 692 C CA . LEU A 1 95 ? -9.064 5.698 8.360 1.00 94.25 95 LEU A CA 1
ATOM 693 C C . LEU A 1 95 ? -9.787 4.481 8.943 1.00 94.25 95 LEU A C 1
ATOM 695 O O . LEU A 1 95 ? -9.672 3.385 8.407 1.00 94.25 95 LEU A O 1
ATOM 699 N N . THR A 1 96 ? -10.560 4.677 10.009 1.00 95.81 96 THR A N 1
ATOM 700 C CA . THR A 1 96 ? -11.355 3.620 10.642 1.00 95.81 96 THR A CA 1
ATOM 701 C C . THR A 1 96 ? -12.375 3.018 9.677 1.00 95.81 96 THR A C 1
ATOM 703 O O . THR A 1 96 ? -12.497 1.801 9.613 1.00 95.81 96 THR A O 1
ATOM 706 N N . GLU A 1 97 ? -13.043 3.851 8.873 1.00 95.25 97 GLU A N 1
ATOM 707 C CA . GLU A 1 97 ? -14.005 3.415 7.849 1.00 95.25 97 GLU A CA 1
ATOM 708 C C . GLU A 1 97 ? -13.313 2.598 6.752 1.00 95.25 97 GLU A C 1
ATOM 710 O O . GLU A 1 97 ? -13.796 1.536 6.365 1.00 95.25 97 GLU A O 1
ATOM 715 N N . CYS A 1 98 ? -12.140 3.055 6.300 1.00 95.81 98 CYS A N 1
ATOM 716 C CA . CYS A 1 98 ? -11.320 2.332 5.330 1.00 95.81 98 CYS A CA 1
ATOM 717 C C . CYS A 1 98 ? -10.906 0.948 5.851 1.00 95.81 98 CYS A C 1
ATOM 719 O O . CYS A 1 98 ? -11.064 -0.054 5.156 1.00 95.81 98 CYS A O 1
ATOM 721 N N . VAL A 1 99 ? -10.377 0.889 7.075 1.00 96.69 99 VAL A N 1
ATOM 722 C CA . VAL A 1 99 ? -9.925 -0.358 7.708 1.00 96.69 99 VAL A CA 1
ATOM 723 C C . VAL A 1 99 ? -11.097 -1.312 7.915 1.00 96.69 99 VAL A C 1
ATOM 725 O O . VAL A 1 99 ? -10.986 -2.496 7.605 1.00 96.69 99 VAL A O 1
ATOM 728 N N . GLN A 1 100 ? -12.234 -0.802 8.386 1.00 96.25 100 GLN A N 1
ATOM 729 C CA . GLN A 1 100 ? -13.441 -1.595 8.572 1.00 96.25 100 GLN A CA 1
ATOM 730 C C . GLN A 1 100 ? -13.939 -2.179 7.246 1.00 96.25 100 GLN A C 1
ATOM 732 O O . GLN A 1 100 ? -14.224 -3.373 7.183 1.00 96.25 100 GLN A O 1
ATOM 737 N N . HIS A 1 101 ? -13.988 -1.371 6.184 1.00 95.06 101 HIS A N 1
ATOM 738 C CA . HIS A 1 101 ? -14.372 -1.832 4.852 1.00 95.06 101 HIS A CA 1
ATOM 739 C C . HIS A 1 101 ? -13.462 -2.964 4.360 1.00 95.06 101 HIS A C 1
ATOM 741 O O . HIS A 1 101 ? -13.949 -4.019 3.961 1.00 95.06 101 HIS A O 1
ATOM 747 N N . LEU A 1 102 ? -12.143 -2.786 4.455 1.00 96.12 102 LEU A N 1
ATOM 748 C CA . LEU A 1 102 ? -11.176 -3.787 4.001 1.00 96.12 102 LEU A CA 1
ATOM 749 C C . LEU A 1 102 ? -11.278 -5.099 4.790 1.00 96.12 102 LEU A C 1
ATOM 751 O O . LEU A 1 102 ? -11.214 -6.173 4.197 1.00 96.12 102 LEU A O 1
ATOM 755 N N . LYS A 1 103 ? -11.481 -5.031 6.109 1.00 95.31 103 LYS A N 1
ATOM 756 C CA . LYS A 1 103 ? -11.622 -6.229 6.949 1.00 95.31 103 LYS A CA 1
ATOM 757 C C . LYS A 1 103 ? -12.955 -6.943 6.725 1.00 95.31 103 LYS A C 1
ATOM 759 O O . LYS A 1 103 ? -12.976 -8.160 6.580 1.00 95.31 103 LYS A O 1
ATOM 764 N N . GLN A 1 104 ? -14.064 -6.204 6.705 1.00 94.00 104 GLN A N 1
ATOM 765 C CA . GLN A 1 104 ? -15.413 -6.783 6.723 1.00 94.00 104 GLN A CA 1
ATOM 766 C C . GLN A 1 104 ? -15.949 -7.125 5.332 1.00 94.00 104 GLN A C 1
ATOM 768 O O . GLN A 1 104 ? -16.633 -8.131 5.181 1.00 94.00 104 GLN A O 1
ATOM 773 N N . VAL A 1 105 ? -15.661 -6.296 4.326 1.00 89.88 105 VAL A N 1
ATOM 774 C CA . VAL A 1 105 ? -16.188 -6.471 2.964 1.00 89.88 105 VAL A CA 1
ATOM 775 C C . VAL A 1 105 ? -15.204 -7.249 2.103 1.00 89.88 105 VAL A C 1
ATOM 777 O O . VAL A 1 105 ? -15.590 -8.192 1.422 1.00 89.88 105 VAL A O 1
ATOM 780 N N . GLU A 1 106 ? -13.925 -6.882 2.158 1.00 90.31 106 GLU A N 1
ATOM 781 C CA . GLU A 1 106 ? -12.894 -7.491 1.309 1.00 90.31 106 GLU A CA 1
ATOM 782 C C . GLU A 1 106 ? -12.167 -8.667 1.984 1.00 90.31 106 GLU A C 1
ATOM 784 O O . GLU A 1 106 ? -11.341 -9.322 1.346 1.00 90.31 106 GLU A O 1
ATOM 789 N N . GLY A 1 107 ? -12.438 -8.941 3.266 1.00 93.94 107 GLY A N 1
ATOM 790 C CA . GLY A 1 107 ? -11.821 -10.047 4.009 1.00 93.94 107 GLY A CA 1
ATOM 791 C C . GLY A 1 107 ? -10.300 -9.923 4.145 1.00 93.94 107 GLY A C 1
ATOM 792 O O . GLY A 1 107 ? -9.592 -10.930 4.148 1.00 93.94 107 GLY A O 1
ATOM 793 N N . CYS A 1 108 ? -9.781 -8.695 4.190 1.00 94.25 108 CYS A N 1
ATOM 794 C CA . CYS A 1 108 ? -8.348 -8.420 4.187 1.00 94.25 108 CYS A CA 1
ATOM 795 C C . CYS A 1 108 ? -7.791 -8.219 5.592 1.00 94.25 108 CYS A C 1
ATOM 797 O O . CYS A 1 108 ? -8.406 -7.553 6.423 1.00 94.25 108 CYS A O 1
ATOM 799 N N . ARG A 1 109 ? -6.563 -8.691 5.820 1.00 97.12 109 ARG A N 1
ATOM 800 C CA . ARG A 1 109 ? -5.746 -8.228 6.949 1.00 97.12 109 ARG A CA 1
ATOM 801 C C . ARG A 1 109 ? -5.133 -6.873 6.617 1.00 97.12 109 ARG A C 1
ATOM 803 O O . ARG A 1 109 ? -4.706 -6.647 5.486 1.00 97.12 109 ARG A O 1
ATOM 810 N N . VAL A 1 110 ? -5.061 -5.980 7.593 1.00 98.12 110 VAL A N 1
ATOM 811 C CA . VAL A 1 110 ? -4.407 -4.676 7.455 1.00 98.12 110 VAL A CA 1
ATOM 812 C C . VAL A 1 110 ? -3.027 -4.754 8.088 1.00 98.12 110 VAL A C 1
ATOM 814 O O . VAL A 1 110 ? -2.910 -4.868 9.301 1.00 98.12 110 VAL A O 1
ATOM 817 N N . MET A 1 111 ? -1.980 -4.682 7.273 1.00 98.19 111 MET A N 1
ATOM 818 C CA . MET A 1 111 ? -0.591 -4.721 7.726 1.00 98.19 111 MET A CA 1
ATOM 819 C C . MET A 1 111 ? 0.022 -3.324 7.627 1.00 98.19 111 MET A C 1
ATOM 821 O O . MET A 1 111 ? -0.029 -2.695 6.569 1.00 98.19 111 MET A O 1
ATOM 825 N N . GLY A 1 112 ? 0.620 -2.833 8.709 1.00 97.75 112 GLY A N 1
ATOM 826 C CA . GLY A 1 112 ? 1.400 -1.597 8.681 1.00 97.75 112 GLY A CA 1
ATOM 827 C C . GLY A 1 112 ? 2.779 -1.833 8.067 1.00 97.75 112 GLY A C 1
ATOM 828 O O . GLY A 1 112 ? 3.419 -2.841 8.361 1.00 97.75 112 GLY A O 1
ATOM 829 N N . VAL A 1 113 ? 3.247 -0.914 7.222 1.00 97.00 113 VAL A N 1
ATOM 830 C CA . VAL A 1 113 ? 4.645 -0.888 6.762 1.00 97.00 113 VAL A CA 1
ATOM 831 C C . VAL A 1 113 ? 5.403 0.098 7.640 1.00 97.00 113 VAL A C 1
ATOM 833 O O . VAL A 1 113 ? 5.348 1.303 7.392 1.00 97.00 113 VAL A O 1
ATOM 836 N N . GLU A 1 114 ? 6.047 -0.415 8.686 1.00 95.88 114 GLU A N 1
ATOM 837 C CA . GLU A 1 114 ? 6.677 0.397 9.729 1.00 95.88 114 GLU A CA 1
ATOM 838 C C . GLU A 1 114 ? 7.811 -0.356 10.438 1.00 95.88 114 GLU A C 1
ATOM 840 O O . GLU A 1 114 ? 7.761 -1.577 10.593 1.00 95.88 114 GLU A O 1
ATOM 845 N N . ILE A 1 115 ? 8.829 0.385 10.881 1.00 94.56 115 ILE A N 1
ATOM 846 C CA . ILE A 1 115 ? 9.934 -0.115 11.698 1.00 94.56 115 ILE A CA 1
ATOM 847 C C . ILE A 1 115 ? 9.529 0.034 13.169 1.00 94.56 115 ILE A C 1
ATOM 849 O O . ILE A 1 115 ? 9.749 1.074 13.787 1.00 94.56 115 ILE A O 1
ATOM 853 N N . CYS A 1 116 ? 8.927 -1.007 13.739 1.00 94.00 116 CYS A N 1
ATOM 854 C CA . CYS A 1 116 ? 8.512 -1.026 15.139 1.00 94.00 116 CYS A CA 1
ATOM 855 C C . CYS A 1 116 ? 8.802 -2.375 15.803 1.00 94.00 116 CYS A C 1
ATOM 857 O O . CYS A 1 116 ? 9.109 -3.369 15.142 1.00 94.00 116 CYS A O 1
ATOM 859 N N . GLU A 1 117 ? 8.682 -2.417 17.128 1.00 93.25 117 GLU A N 1
ATOM 860 C CA . GLU A 1 117 ? 8.760 -3.670 17.873 1.00 93.25 117 GLU A CA 1
ATOM 861 C C . GLU A 1 117 ? 7.679 -4.652 17.393 1.00 93.25 117 GLU A C 1
ATOM 863 O O . GLU A 1 117 ? 6.542 -4.266 17.112 1.00 93.25 117 GLU A O 1
ATOM 868 N N . GLY A 1 118 ? 8.053 -5.924 17.239 1.00 94.19 118 GLY A N 1
ATOM 869 C CA . GLY A 1 118 ? 7.160 -6.970 16.733 1.00 94.19 118 GLY A CA 1
ATOM 870 C C . GLY A 1 118 ? 6.889 -6.933 15.222 1.00 94.19 118 GLY A C 1
ATOM 871 O O . GLY A 1 118 ? 6.161 -7.796 14.731 1.00 94.19 118 GLY A O 1
ATOM 872 N N . ALA A 1 119 ? 7.464 -5.986 14.468 1.00 97.12 119 ALA A N 1
ATOM 873 C CA . ALA A 1 119 ? 7.389 -6.010 13.009 1.00 97.12 119 ALA A CA 1
ATOM 874 C C . ALA A 1 119 ? 8.187 -7.189 12.437 1.00 97.12 119 ALA A C 1
ATOM 876 O O . ALA A 1 119 ? 9.317 -7.454 12.848 1.00 97.12 119 ALA A O 1
ATOM 877 N N . LEU A 1 120 ? 7.606 -7.879 11.454 1.00 98.38 120 LEU A N 1
ATOM 878 C CA . LEU A 1 120 ? 8.236 -9.023 10.801 1.00 98.38 120 LEU A CA 1
ATOM 879 C C . LEU A 1 120 ? 8.973 -8.594 9.525 1.00 98.38 120 LEU A C 1
ATOM 881 O O . LEU A 1 120 ? 8.490 -7.730 8.785 1.00 98.38 120 LEU A O 1
ATOM 885 N N . PRO A 1 121 ? 10.139 -9.181 9.234 1.00 98.19 121 PRO A N 1
ATOM 886 C CA . PRO A 1 121 ? 10.899 -8.825 8.049 1.00 98.19 121 PRO A CA 1
ATOM 887 C C . PRO A 1 121 ? 10.166 -9.290 6.782 1.00 98.19 121 PRO A C 1
ATOM 889 O O . PRO A 1 121 ? 9.741 -10.438 6.654 1.00 98.19 121 PRO A O 1
ATOM 892 N N . VAL A 1 122 ? 10.009 -8.389 5.814 1.00 98.31 122 VAL A N 1
ATOM 893 C CA . VAL A 1 122 ? 9.144 -8.625 4.649 1.00 98.31 122 VAL A CA 1
ATOM 894 C C . VAL A 1 122 ? 9.602 -9.791 3.764 1.00 98.31 122 VAL A C 1
ATOM 896 O O . VAL A 1 122 ? 8.773 -10.443 3.128 1.00 98.31 122 VAL A O 1
ATOM 899 N N . GLN A 1 123 ? 10.904 -10.090 3.737 1.00 97.38 123 GLN A N 1
ATOM 900 C CA . GLN A 1 123 ? 11.457 -11.184 2.939 1.00 97.38 123 GLN A CA 1
ATOM 901 C C . GLN A 1 123 ? 11.126 -12.579 3.479 1.00 97.38 123 GLN A C 1
ATOM 903 O O . GLN A 1 123 ? 11.276 -13.552 2.748 1.00 97.38 123 GLN A O 1
ATOM 908 N N . GLU A 1 124 ? 10.645 -12.687 4.720 1.00 97.56 124 GLU A N 1
ATOM 909 C CA . GLU A 1 124 ? 10.109 -13.942 5.266 1.00 97.56 124 GLU A CA 1
ATOM 910 C C . GLU A 1 124 ? 8.663 -14.200 4.821 1.00 97.56 124 GLU A C 1
ATOM 912 O O . GLU A 1 124 ? 8.098 -15.247 5.121 1.00 97.56 124 GLU A O 1
ATOM 917 N N . HIS A 1 125 ? 8.066 -13.264 4.074 1.00 96.75 125 HIS A N 1
ATOM 918 C CA . HIS A 1 125 ? 6.703 -13.345 3.559 1.00 96.75 125 HIS A CA 1
ATOM 919 C C . HIS A 1 125 ? 5.657 -13.685 4.641 1.00 96.75 125 HIS A C 1
ATOM 921 O O . HIS A 1 125 ? 4.946 -14.686 4.518 1.00 96.75 125 HIS A O 1
ATOM 927 N N . PRO A 1 126 ? 5.498 -12.841 5.682 1.00 96.75 126 PRO A N 1
ATOM 928 C CA . PRO A 1 126 ? 4.593 -13.081 6.814 1.00 96.75 126 PRO A CA 1
ATOM 929 C C . PRO A 1 126 ? 3.106 -12.853 6.460 1.00 96.75 126 PRO A C 1
ATOM 931 O O . PRO A 1 126 ? 2.319 -12.335 7.256 1.00 96.75 126 PRO A O 1
ATOM 934 N N . PHE A 1 127 ? 2.711 -13.191 5.236 1.00 97.31 127 PHE A N 1
ATOM 935 C CA . PHE A 1 127 ? 1.376 -12.985 4.696 1.00 97.31 127 PHE A CA 1
ATOM 936 C C . PHE A 1 127 ? 0.576 -14.286 4.774 1.00 97.31 127 PHE A C 1
ATOM 938 O O . PHE A 1 127 ? 1.118 -15.381 4.647 1.00 97.31 127 PHE A O 1
ATOM 945 N N . THR A 1 128 ? -0.733 -14.171 4.993 1.00 95.56 128 THR A N 1
ATOM 946 C CA . THR A 1 128 ? -1.617 -15.336 5.197 1.00 95.56 128 THR A CA 1
ATOM 947 C C . THR A 1 128 ? -2.871 -15.308 4.325 1.00 95.56 128 THR A C 1
ATOM 949 O O . THR A 1 128 ? -3.670 -16.237 4.370 1.00 95.56 128 THR A O 1
ATOM 952 N N . GLY A 1 129 ? -3.081 -14.244 3.549 1.00 95.94 129 GLY A N 1
ATOM 953 C CA . GLY A 1 129 ? -4.268 -14.063 2.718 1.00 95.94 129 GLY A CA 1
ATOM 954 C C . GLY A 1 129 ? -4.339 -12.663 2.107 1.00 95.94 129 GLY A C 1
ATOM 955 O O . GLY A 1 129 ? -3.309 -11.983 2.017 1.00 95.94 129 GLY A O 1
ATOM 956 N N . PRO A 1 130 ? -5.534 -12.226 1.663 1.00 97.62 130 PRO A N 1
ATOM 957 C CA . PRO A 1 130 ? -5.748 -10.872 1.167 1.00 97.62 130 PRO A CA 1
ATOM 958 C C . PRO A 1 130 ? -5.236 -9.834 2.169 1.00 97.62 130 PRO A C 1
ATOM 960 O O . PRO A 1 130 ? -5.509 -9.931 3.368 1.00 97.62 130 PRO A O 1
ATOM 963 N N . THR A 1 131 ? -4.444 -8.876 1.693 1.00 98.38 131 THR A N 1
ATOM 964 C CA . THR A 1 131 ? -3.706 -7.956 2.566 1.00 98.38 131 THR A CA 1
ATOM 965 C C . THR A 1 131 ? -3.774 -6.526 2.048 1.00 98.38 131 THR A C 1
ATOM 967 O O . THR A 1 131 ? -3.548 -6.262 0.866 1.00 98.38 131 THR A O 1
ATOM 970 N N . ALA A 1 132 ? -4.054 -5.596 2.955 1.00 98.31 132 ALA A N 1
ATOM 971 C CA . ALA A 1 132 ? -3.974 -4.167 2.726 1.00 98.31 132 ALA A CA 1
ATOM 972 C C . ALA A 1 132 ? -2.780 -3.577 3.476 1.00 98.31 132 ALA A C 1
ATOM 974 O O . ALA A 1 132 ? -2.654 -3.762 4.684 1.00 98.31 132 ALA A O 1
ATOM 975 N N . PHE A 1 133 ? -1.923 -2.846 2.769 1.00 98.25 133 PHE A N 1
ATOM 976 C CA . PHE A 1 133 ? -0.736 -2.229 3.351 1.00 98.25 133 PHE A CA 1
ATOM 977 C C . PHE A 1 133 ? -0.995 -0.773 3.720 1.00 98.25 133 PHE A C 1
ATOM 979 O O . PHE A 1 133 ? -1.216 0.063 2.840 1.00 98.25 133 PHE A O 1
ATOM 986 N N . LEU A 1 134 ? -0.944 -0.461 5.016 1.00 97.19 134 LEU A N 1
ATOM 987 C CA . LEU A 1 134 ? -0.992 0.908 5.514 1.00 97.19 134 LEU A CA 1
ATOM 988 C C . LEU A 1 134 ? 0.418 1.499 5.527 1.00 97.19 134 LEU A C 1
ATOM 990 O O . LEU A 1 134 ? 1.291 1.040 6.261 1.00 97.19 134 LEU A O 1
ATOM 994 N N . LEU A 1 135 ? 0.629 2.524 4.704 1.00 93.44 135 LEU A N 1
ATOM 995 C CA . LEU A 1 135 ? 1.931 3.168 4.559 1.00 93.44 135 LEU A CA 1
ATOM 996 C C . LEU A 1 135 ? 2.110 4.304 5.577 1.00 93.44 135 LEU A C 1
ATOM 998 O O . LEU A 1 135 ? 1.221 5.146 5.737 1.00 93.44 135 LEU A O 1
ATOM 1002 N N . GLY A 1 136 ? 3.282 4.344 6.217 1.00 83.44 136 GLY A N 1
ATOM 1003 C CA . GLY A 1 136 ? 3.699 5.420 7.117 1.00 83.44 136 GLY A CA 1
ATOM 1004 C C . GLY A 1 136 ? 3.779 6.793 6.446 1.00 83.44 136 GLY A C 1
ATOM 1005 O O . GLY A 1 136 ? 3.950 6.928 5.230 1.00 83.44 136 GLY A O 1
ATOM 1006 N N . ASN A 1 137 ? 3.663 7.853 7.245 1.00 80.81 137 ASN A N 1
ATOM 1007 C CA . ASN A 1 137 ? 3.959 9.202 6.783 1.00 80.81 137 ASN A CA 1
ATOM 1008 C C . ASN A 1 137 ? 5.475 9.423 6.708 1.00 80.81 137 ASN A C 1
ATOM 1010 O O . ASN A 1 137 ? 6.227 8.928 7.539 1.00 80.81 137 ASN A O 1
ATOM 1014 N N . GLU A 1 138 ? 5.938 10.206 5.730 1.00 77.06 138 GLU A N 1
ATOM 1015 C CA . GLU A 1 138 ? 7.355 10.574 5.665 1.00 77.06 138 GLU A CA 1
ATOM 1016 C C . GLU A 1 138 ? 7.784 11.318 6.934 1.00 77.06 138 GLU A C 1
ATOM 1018 O O . GLU A 1 138 ? 7.064 12.190 7.425 1.00 77.06 138 GLU A O 1
ATOM 1023 N N . GLY A 1 139 ? 8.948 10.950 7.468 1.00 75.62 139 GLY A N 1
ATOM 1024 C CA . GLY A 1 139 ? 9.544 11.538 8.669 1.00 75.62 139 GLY A CA 1
ATOM 1025 C C . GLY A 1 139 ? 8.945 11.049 9.991 1.00 75.62 139 GLY A C 1
ATOM 1026 O O . GLY A 1 139 ? 9.699 10.823 10.927 1.00 75.62 139 GLY A O 1
ATOM 1027 N N . GLN A 1 140 ? 7.623 10.867 10.069 1.00 80.19 140 GLN A N 1
ATOM 1028 C CA . GLN A 1 140 ? 6.933 10.502 11.318 1.00 80.19 140 GLN A CA 1
ATOM 1029 C C . GLN A 1 140 ? 6.501 9.035 11.411 1.00 80.19 140 GLN A C 1
ATOM 1031 O O . GLN A 1 140 ? 6.129 8.598 12.494 1.00 80.19 140 GLN A O 1
ATOM 1036 N N . GLY A 1 141 ? 6.510 8.289 10.305 1.00 86.75 141 GLY A N 1
ATOM 1037 C CA . GLY A 1 141 ? 5.989 6.924 10.284 1.00 86.75 141 GLY A CA 1
ATOM 1038 C C . GLY A 1 141 ? 4.474 6.864 10.506 1.00 86.75 141 GLY A C 1
ATOM 1039 O O . GLY A 1 141 ? 3.729 7.782 10.132 1.00 86.75 141 GLY A O 1
ATOM 1040 N N . LEU A 1 142 ? 3.998 5.755 11.063 1.00 91.56 142 LEU A N 1
ATOM 1041 C CA . LEU A 1 142 ? 2.630 5.570 11.540 1.00 91.56 142 LEU A CA 1
ATOM 1042 C C . LEU A 1 142 ? 2.480 6.115 12.964 1.00 91.56 142 LEU A C 1
ATOM 1044 O O . LEU A 1 142 ? 3.255 5.794 13.854 1.00 91.56 142 LEU A O 1
ATOM 1048 N N . SER A 1 143 ? 1.430 6.900 13.195 1.00 92.88 143 SER A N 1
ATOM 1049 C CA . SER A 1 143 ? 1.035 7.292 14.555 1.00 92.88 143 SER A CA 1
ATOM 1050 C C . SER A 1 143 ? 0.466 6.106 15.339 1.00 92.88 143 SER A C 1
ATOM 1052 O O . SER A 1 143 ? -0.120 5.200 14.744 1.00 92.88 143 SER A O 1
ATOM 1054 N N . ASP A 1 144 ? 0.500 6.165 16.671 1.00 93.44 144 ASP A N 1
ATOM 1055 C CA . ASP A 1 144 ? -0.050 5.118 17.552 1.00 93.44 144 ASP A CA 1
ATOM 1056 C C . ASP A 1 144 ? -1.503 4.755 17.214 1.00 93.44 144 ASP A C 1
ATOM 1058 O O . ASP A 1 144 ? -1.892 3.588 17.194 1.00 93.44 144 ASP A O 1
ATOM 1062 N N . LYS A 1 145 ? -2.314 5.761 16.857 1.00 93.69 145 LYS A N 1
ATOM 1063 C CA . LYS A 1 145 ? -3.708 5.564 16.428 1.00 93.69 145 LYS A CA 1
ATOM 1064 C C . LYS A 1 145 ? -3.817 4.761 15.131 1.00 93.69 145 LYS A C 1
ATOM 1066 O O . LYS A 1 145 ? -4.783 4.031 14.950 1.00 93.69 145 LYS A O 1
ATOM 1071 N N . GLN A 1 146 ? -2.866 4.923 14.214 1.00 94.75 146 GLN A N 1
ATOM 1072 C CA . GLN A 1 146 ? -2.798 4.151 12.971 1.00 94.75 146 GLN A CA 1
ATOM 1073 C C . GLN A 1 146 ? -2.277 2.737 13.233 1.00 94.75 146 GLN A C 1
ATOM 1075 O O . GLN A 1 146 ? -2.827 1.777 12.695 1.00 94.75 146 GLN A O 1
ATOM 1080 N N . MET A 1 147 ? -1.259 2.608 14.087 1.00 95.50 147 MET A N 1
ATOM 1081 C CA . MET A 1 147 ? -0.709 1.319 14.497 1.00 95.50 147 MET A CA 1
ATOM 1082 C C . MET A 1 147 ? -1.777 0.442 15.160 1.00 95.50 147 MET A C 1
ATOM 1084 O O . MET A 1 147 ? -1.941 -0.710 14.771 1.00 95.50 147 MET A O 1
ATOM 1088 N N . ALA A 1 148 ? -2.590 1.004 16.057 1.00 96.56 148 ALA A N 1
ATOM 1089 C CA . ALA A 1 148 ? -3.669 0.289 16.742 1.00 96.56 148 ALA A CA 1
ATOM 1090 C C . ALA A 1 148 ? -4.757 -0.291 15.811 1.00 96.56 148 ALA A C 1
ATOM 1092 O O . ALA A 1 148 ? -5.538 -1.140 16.232 1.00 96.56 148 ALA A O 1
ATOM 1093 N N . LEU A 1 149 ? -4.839 0.160 14.553 1.00 96.56 149 LEU A N 1
ATOM 1094 C CA . LEU A 1 149 ? -5.797 -0.355 13.567 1.00 96.56 149 LEU A CA 1
ATOM 1095 C C . LEU A 1 149 ? -5.245 -1.530 12.738 1.00 96.56 149 LEU A C 1
ATOM 1097 O O . LEU A 1 149 ? -6.019 -2.220 12.060 1.00 96.56 149 LEU A O 1
ATOM 1101 N N . CYS A 1 150 ? -3.929 -1.751 12.774 1.00 97.38 150 CYS A N 1
ATOM 1102 C CA . CYS A 1 150 ? -3.248 -2.799 12.021 1.00 97.38 150 CYS A CA 1
ATOM 1103 C C . CYS A 1 150 ? -3.332 -4.153 12.746 1.00 97.38 150 CYS A C 1
ATOM 1105 O O . CYS A 1 150 ? -3.299 -4.225 13.968 1.00 97.38 150 CYS A O 1
ATOM 1107 N N . ASP A 1 151 ? -3.404 -5.240 11.978 1.00 97.56 151 ASP A N 1
ATOM 1108 C CA . ASP A 1 151 ? -3.373 -6.631 12.458 1.00 97.56 151 ASP A CA 1
ATOM 1109 C C . ASP A 1 151 ? -1.942 -7.177 12.614 1.00 97.56 151 ASP A C 1
ATOM 1111 O O . ASP A 1 151 ? -1.746 -8.351 12.934 1.00 97.56 151 ASP A O 1
ATOM 1115 N N . GLY A 1 152 ? -0.943 -6.359 12.290 1.00 97.31 152 GLY A N 1
ATOM 1116 C CA . GLY A 1 152 ? 0.470 -6.702 12.301 1.00 97.31 152 GLY A CA 1
ATOM 1117 C C . GLY A 1 152 ? 1.294 -5.694 11.508 1.00 97.31 152 GLY A C 1
ATOM 1118 O O . GLY A 1 152 ? 0.752 -4.806 10.842 1.00 97.31 152 GLY A O 1
ATOM 1119 N N . PHE A 1 153 ? 2.613 -5.851 11.567 1.00 98.25 153 PHE A N 1
ATOM 1120 C CA . PHE A 1 153 ? 3.560 -4.941 10.932 1.00 98.25 153 PHE A CA 1
ATOM 1121 C C . PHE A 1 153 ? 4.603 -5.710 10.138 1.00 98.25 153 PHE A C 1
ATOM 1123 O O . PHE A 1 153 ? 5.023 -6.802 10.529 1.00 98.25 153 PHE A O 1
ATOM 1130 N N . VAL A 1 154 ? 5.021 -5.121 9.025 1.00 98.19 154 VAL A N 1
ATOM 1131 C CA . VAL A 1 154 ? 6.168 -5.577 8.249 1.00 98.19 154 VAL A CA 1
ATOM 1132 C C . VAL A 1 154 ? 7.173 -4.453 8.084 1.00 98.19 154 VAL A C 1
ATOM 1134 O O . VAL A 1 154 ? 6.797 -3.296 7.898 1.00 98.19 154 VAL A O 1
ATOM 1137 N N . TYR A 1 155 ? 8.452 -4.808 8.092 1.00 97.56 155 TYR A N 1
ATOM 1138 C CA . TYR A 1 155 ? 9.539 -3.875 7.817 1.00 97.56 155 TYR A CA 1
ATOM 1139 C C . TYR A 1 155 ? 10.500 -4.440 6.772 1.00 97.56 155 TYR A C 1
ATOM 1141 O O . TYR A 1 155 ? 10.513 -5.637 6.479 1.00 97.56 155 TYR A O 1
ATOM 1149 N N . ILE A 1 156 ? 11.308 -3.557 6.191 1.00 97.56 156 ILE A N 1
ATOM 1150 C CA . ILE A 1 156 ? 12.358 -3.922 5.239 1.00 97.56 156 ILE A CA 1
ATOM 1151 C C . ILE A 1 156 ? 13.686 -3.889 5.994 1.00 97.56 156 ILE A C 1
ATOM 1153 O O . ILE A 1 156 ? 14.080 -2.812 6.451 1.00 97.56 156 ILE A O 1
ATOM 1157 N N . PRO A 1 157 ? 14.392 -5.020 6.135 1.00 96.69 157 PRO A N 1
ATOM 1158 C CA . PRO A 1 157 ? 15.699 -5.020 6.774 1.00 96.69 157 PRO A CA 1
ATOM 1159 C C . PRO A 1 157 ? 16.695 -4.133 6.032 1.00 96.69 157 PRO A C 1
ATOM 1161 O O . PRO A 1 157 ? 16.859 -4.233 4.816 1.00 96.69 157 PRO A O 1
ATOM 1164 N N . GLN A 1 158 ? 17.383 -3.278 6.786 1.00 95.50 158 GLN A N 1
ATOM 1165 C CA . GLN A 1 158 ? 18.460 -2.433 6.281 1.00 95.50 158 GLN A CA 1
ATOM 1166 C C . GLN A 1 158 ? 19.797 -2.972 6.786 1.00 95.50 158 GLN A C 1
ATOM 1168 O O . GLN A 1 158 ? 19.954 -3.232 7.975 1.00 95.50 158 GLN A O 1
ATOM 1173 N N . ILE A 1 159 ? 20.753 -3.146 5.873 1.00 95.31 159 ILE A N 1
ATOM 1174 C CA . ILE A 1 159 ? 22.070 -3.725 6.187 1.00 95.31 159 ILE A CA 1
ATOM 1175 C C . ILE A 1 159 ? 23.131 -2.635 6.378 1.00 95.31 159 ILE A C 1
ATOM 1177 O O . ILE A 1 159 ? 24.041 -2.773 7.190 1.00 95.31 159 ILE A O 1
ATOM 1181 N N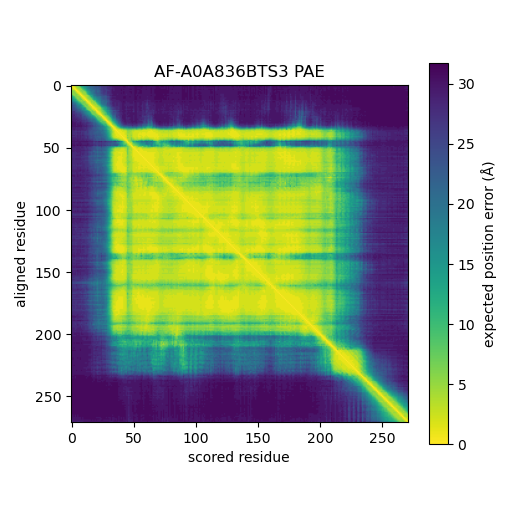 . GLY A 1 160 ? 23.031 -1.545 5.614 1.00 95.12 160 GLY A N 1
ATOM 1182 C CA . GLY A 1 160 ? 23.988 -0.442 5.664 1.00 95.12 160 GLY A CA 1
ATOM 1183 C C . GLY A 1 160 ? 23.701 0.551 6.801 1.00 95.12 160 GLY A C 1
ATOM 1184 O O . GLY A 1 160 ? 22.544 0.725 7.177 1.00 95.12 160 GLY A O 1
ATOM 1185 N N . PRO A 1 161 ? 24.722 1.276 7.297 1.00 93.62 161 PRO A N 1
ATOM 1186 C CA . PRO A 1 161 ? 24.574 2.218 8.413 1.00 93.62 161 PRO A CA 1
ATOM 1187 C C . PRO A 1 161 ? 24.108 3.630 8.001 1.00 93.62 161 PRO A C 1
ATOM 1189 O O . PRO A 1 161 ? 23.979 4.506 8.849 1.00 93.62 161 PRO A O 1
ATOM 1192 N N . GLY A 1 162 ? 23.921 3.896 6.704 1.00 93.44 162 GLY A N 1
ATOM 1193 C CA . GLY A 1 162 ? 23.824 5.260 6.162 1.00 93.44 162 GLY A CA 1
ATOM 1194 C C . GLY A 1 162 ? 22.431 5.894 6.141 1.00 93.44 162 GLY A C 1
ATOM 1195 O O . GLY A 1 162 ? 22.304 7.025 5.683 1.00 93.44 162 GLY A O 1
ATOM 1196 N N . THR A 1 163 ? 21.382 5.190 6.571 1.00 92.12 163 THR A N 1
ATOM 1197 C CA . THR A 1 163 ? 20.019 5.739 6.583 1.00 92.12 163 THR A CA 1
ATOM 1198 C C . THR A 1 163 ? 19.164 5.123 7.683 1.00 92.12 163 THR A C 1
ATOM 1200 O O . THR A 1 163 ? 19.272 3.935 7.978 1.00 92.12 163 THR A O 1
ATOM 1203 N N . ALA A 1 164 ? 18.281 5.933 8.266 1.00 90.56 164 ALA A N 1
ATOM 1204 C CA . ALA A 1 164 ? 17.319 5.484 9.267 1.00 90.56 164 ALA A CA 1
ATOM 1205 C C . ALA A 1 164 ? 16.095 4.797 8.641 1.00 90.56 164 ALA A C 1
ATOM 1207 O O . ALA A 1 164 ? 15.483 3.942 9.272 1.00 90.56 164 ALA A O 1
ATOM 1208 N N . SER A 1 165 ? 15.738 5.152 7.405 1.00 90.31 165 SER A N 1
ATOM 1209 C CA . SER A 1 165 ? 14.571 4.598 6.719 1.00 90.31 165 SER A CA 1
ATOM 1210 C C . SER A 1 165 ? 14.644 4.793 5.203 1.00 90.31 165 SER A C 1
ATOM 1212 O O . SER A 1 165 ? 15.478 5.535 4.674 1.00 90.31 165 SER A O 1
ATOM 1214 N N . LEU A 1 166 ? 13.748 4.109 4.492 1.00 91.94 166 LEU A N 1
ATOM 1215 C CA . LEU A 1 166 ? 13.553 4.272 3.056 1.00 91.94 166 LEU A CA 1
ATOM 1216 C C . LEU A 1 166 ? 12.453 5.298 2.767 1.00 91.94 166 LEU A C 1
ATOM 1218 O O . LEU A 1 166 ? 11.527 5.493 3.554 1.00 91.94 166 LEU A O 1
ATOM 1222 N N . ASN A 1 167 ? 12.504 5.899 1.577 1.00 91.94 167 ASN A N 1
ATOM 1223 C CA . ASN A 1 167 ? 11.368 6.643 1.039 1.00 91.94 167 ASN A CA 1
ATOM 1224 C C . ASN A 1 167 ? 10.116 5.743 1.001 1.00 91.94 167 ASN A C 1
ATOM 1226 O O . ASN A 1 167 ? 10.188 4.585 0.588 1.00 91.94 167 ASN A O 1
ATOM 1230 N N . VAL A 1 168 ? 8.957 6.288 1.378 1.00 91.62 168 VAL A N 1
ATOM 1231 C CA . VAL A 1 168 ? 7.711 5.515 1.506 1.00 91.62 168 VAL A CA 1
ATOM 1232 C C . VAL A 1 168 ? 7.274 4.837 0.201 1.00 91.62 168 VAL A C 1
ATOM 1234 O O . VAL A 1 168 ? 6.760 3.721 0.233 1.00 91.62 168 VAL A O 1
ATOM 1237 N N . ALA A 1 169 ? 7.508 5.455 -0.962 1.00 92.31 169 ALA A N 1
ATOM 1238 C CA . ALA A 1 169 ? 7.188 4.838 -2.248 1.00 92.31 169 ALA A CA 1
ATOM 1239 C C . ALA A 1 169 ? 8.140 3.683 -2.585 1.00 92.31 169 ALA A C 1
ATOM 1241 O O . ALA A 1 169 ? 7.712 2.675 -3.151 1.00 92.31 169 ALA A O 1
ATOM 1242 N N . VAL A 1 170 ? 9.417 3.805 -2.214 1.00 94.19 170 VAL A N 1
ATOM 1243 C CA . VAL A 1 170 ? 10.402 2.720 -2.343 1.00 94.19 170 VAL A CA 1
ATOM 1244 C C . VAL A 1 170 ? 10.029 1.565 -1.417 1.00 94.19 170 VAL A C 1
ATOM 1246 O O . VAL A 1 170 ? 9.963 0.424 -1.871 1.00 94.19 170 VAL A O 1
ATOM 1249 N N . ALA A 1 171 ? 9.698 1.863 -0.159 1.00 95.19 171 ALA A N 1
ATOM 1250 C CA . ALA A 1 171 ? 9.258 0.862 0.803 1.00 95.19 171 ALA A CA 1
ATOM 1251 C C . ALA A 1 171 ? 8.004 0.122 0.314 1.00 95.19 171 ALA A C 1
ATOM 1253 O O . ALA A 1 171 ? 7.987 -1.107 0.274 1.00 95.19 171 ALA A O 1
ATOM 1254 N N . ALA A 1 172 ? 6.997 0.860 -0.166 1.00 95.94 172 ALA A N 1
ATOM 1255 C CA 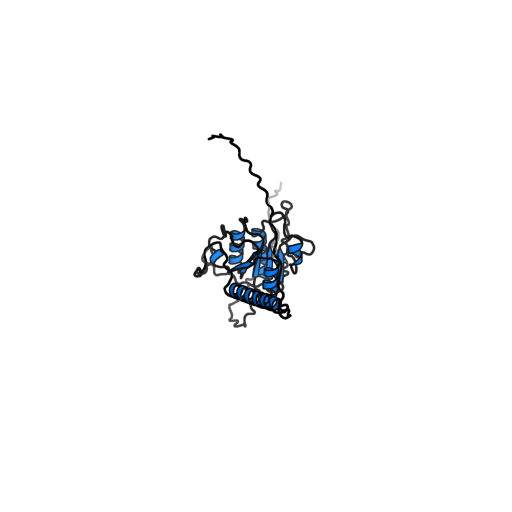. ALA A 1 172 ? 5.810 0.274 -0.777 1.00 95.94 172 ALA A CA 1
ATOM 1256 C C . ALA A 1 172 ? 6.178 -0.647 -1.949 1.00 95.94 172 ALA A C 1
ATOM 1258 O O . ALA A 1 172 ? 5.696 -1.768 -2.023 1.00 95.94 172 ALA A O 1
ATOM 1259 N N . SER A 1 173 ? 7.076 -0.218 -2.839 1.00 97.38 173 SER A N 1
ATOM 1260 C CA . SER A 1 173 ? 7.491 -1.023 -3.996 1.00 97.38 173 SER A CA 1
ATOM 1261 C C . SER A 1 173 ? 8.114 -2.362 -3.590 1.00 97.38 173 SER A C 1
ATOM 1263 O O . SER A 1 173 ? 7.773 -3.389 -4.171 1.00 97.38 173 SER A O 1
ATOM 1265 N N . ILE A 1 174 ? 8.987 -2.363 -2.578 1.00 98.25 174 ILE A N 1
ATOM 1266 C CA . ILE A 1 174 ? 9.636 -3.579 -2.065 1.00 98.25 174 ILE A CA 1
ATOM 1267 C C . ILE A 1 174 ? 8.599 -4.503 -1.421 1.00 98.25 174 ILE A C 1
ATOM 1269 O O . ILE A 1 174 ? 8.550 -5.691 -1.738 1.00 98.25 174 ILE A O 1
ATOM 1273 N N . VAL A 1 175 ? 7.727 -3.962 -0.566 1.00 98.31 175 VAL A N 1
ATOM 1274 C CA . VAL A 1 175 ? 6.685 -4.750 0.109 1.00 98.31 175 VAL A CA 1
ATOM 1275 C C . VAL A 1 175 ? 5.724 -5.383 -0.893 1.00 98.31 175 VAL A C 1
ATOM 1277 O O . VAL A 1 175 ? 5.436 -6.574 -0.801 1.00 98.31 175 VAL A O 1
ATOM 1280 N N . LEU A 1 176 ? 5.272 -4.615 -1.886 1.00 98.38 176 LEU A N 1
ATOM 1281 C CA . LEU A 1 176 ? 4.378 -5.104 -2.933 1.00 98.38 176 LEU A CA 1
ATOM 1282 C C . LEU A 1 176 ? 5.029 -6.194 -3.783 1.00 98.38 176 LEU A C 1
ATOM 1284 O O . LEU A 1 176 ? 4.372 -7.182 -4.100 1.00 98.38 176 LEU A O 1
ATOM 1288 N N . HIS A 1 177 ? 6.313 -6.048 -4.117 1.00 98.50 177 HIS A N 1
ATOM 1289 C CA . HIS A 1 177 ? 7.057 -7.086 -4.823 1.00 98.50 177 HIS A CA 1
ATOM 1290 C C . HIS A 1 177 ? 7.101 -8.388 -4.009 1.00 98.50 177 HIS A C 1
ATOM 1292 O O . HIS A 1 177 ? 6.735 -9.445 -4.519 1.00 98.50 177 HIS A O 1
ATOM 1298 N N . HIS A 1 178 ? 7.470 -8.318 -2.725 1.00 98.62 178 HIS A N 1
ATOM 1299 C CA . HIS A 1 178 ? 7.487 -9.498 -1.855 1.00 98.62 178 HIS A CA 1
ATOM 1300 C C . HIS A 1 178 ? 6.098 -10.124 -1.687 1.00 98.62 178 HIS A C 1
ATOM 1302 O O . HIS A 1 178 ? 5.981 -11.351 -1.696 1.00 98.62 178 HIS A O 1
ATOM 1308 N N . PHE A 1 179 ? 5.044 -9.315 -1.568 1.00 98.50 179 PHE A N 1
ATOM 1309 C CA . PHE A 1 179 ? 3.675 -9.822 -1.528 1.00 98.50 179 PHE A CA 1
ATOM 1310 C C . PHE A 1 179 ? 3.307 -10.544 -2.828 1.00 98.50 179 PHE A C 1
ATOM 1312 O O . PHE A 1 179 ? 2.814 -11.666 -2.777 1.00 98.50 179 PHE A O 1
ATOM 1319 N N . ALA A 1 180 ? 3.586 -9.943 -3.989 1.00 97.94 180 ALA A N 1
ATOM 1320 C CA . ALA A 1 180 ? 3.279 -10.521 -5.295 1.00 97.94 180 ALA A CA 1
ATOM 1321 C C . ALA A 1 180 ? 4.007 -11.857 -5.530 1.00 97.94 180 ALA A C 1
ATOM 1323 O O . ALA A 1 180 ? 3.396 -12.805 -6.031 1.00 97.94 180 ALA A O 1
ATOM 1324 N N . CYS A 1 181 ? 5.279 -11.958 -5.125 1.00 97.44 181 CYS A N 1
ATOM 1325 C CA . CYS A 1 181 ? 6.042 -13.207 -5.173 1.00 97.44 181 CYS A CA 1
ATOM 1326 C C . CYS A 1 181 ? 5.398 -14.299 -4.312 1.00 97.44 181 CYS A C 1
ATOM 1328 O O . CYS A 1 181 ? 5.153 -15.399 -4.804 1.00 97.44 181 CYS A O 1
ATOM 1330 N N . TRP A 1 182 ? 5.075 -13.991 -3.053 1.00 97.75 182 TRP A N 1
ATOM 1331 C CA . TRP A 1 182 ? 4.427 -14.938 -2.141 1.00 97.75 182 TRP A CA 1
ATOM 1332 C C . TRP A 1 182 ? 3.029 -15.355 -2.617 1.00 97.75 182 TRP A C 1
ATOM 1334 O O . TRP A 1 182 ? 2.693 -16.536 -2.601 1.00 97.75 182 TRP A O 1
ATOM 1344 N N . ALA A 1 183 ? 2.234 -14.405 -3.115 1.00 97.12 183 ALA A N 1
ATOM 1345 C CA . ALA A 1 183 ? 0.886 -14.643 -3.628 1.00 97.12 183 ALA A CA 1
ATOM 1346 C C . ALA A 1 183 ? 0.867 -15.378 -4.986 1.00 97.12 183 ALA A C 1
ATOM 1348 O O . ALA A 1 183 ? -0.208 -15.664 -5.525 1.00 97.12 183 ALA A O 1
ATOM 1349 N N . GLY A 1 184 ? 2.036 -15.663 -5.574 1.00 96.31 184 GLY A N 1
ATOM 1350 C CA . GLY A 1 184 ? 2.161 -16.380 -6.842 1.00 96.31 184 GLY A CA 1
ATOM 1351 C C . GLY A 1 184 ? 1.596 -15.609 -8.036 1.00 96.31 184 GLY A C 1
ATOM 1352 O O . GLY A 1 184 ? 1.041 -16.215 -8.967 1.00 96.31 184 GLY A O 1
ATOM 1353 N N . TYR A 1 185 ? 1.674 -14.275 -8.005 1.00 95.75 185 TYR A N 1
ATOM 1354 C CA . TYR A 1 185 ? 1.236 -13.423 -9.109 1.00 95.75 185 TYR A CA 1
ATOM 1355 C C . TYR A 1 185 ? 2.043 -13.736 -10.370 1.00 95.75 185 TYR A C 1
ATOM 1357 O O . TYR A 1 185 ? 3.251 -13.951 -10.323 1.00 95.75 185 TYR A O 1
ATOM 1365 N N . GLN A 1 186 ? 1.356 -13.810 -11.509 1.00 93.31 186 GLN A N 1
ATOM 1366 C CA . GLN A 1 186 ? 1.986 -14.202 -12.767 1.00 93.31 186 GLN A CA 1
ATOM 1367 C C . GLN A 1 186 ? 2.647 -13.006 -13.440 1.00 93.31 186 GLN A C 1
ATOM 1369 O O . GLN A 1 186 ? 2.058 -11.926 -13.537 1.00 93.31 186 GLN A O 1
ATOM 1374 N N . GLU A 1 187 ? 3.855 -13.228 -13.950 1.00 93.19 187 GLU A N 1
ATOM 1375 C CA . GLU A 1 187 ? 4.558 -12.242 -14.758 1.00 93.19 187 GLU A CA 1
ATOM 1376 C C . GLU A 1 187 ? 3.750 -11.920 -16.031 1.00 93.19 187 GLU A C 1
ATOM 1378 O O . GLU A 1 187 ? 3.168 -12.795 -16.676 1.00 93.19 187 GLU A O 1
ATOM 1383 N N . ARG A 1 188 ? 3.711 -10.640 -16.411 1.00 92.75 188 ARG A N 1
ATOM 1384 C CA . ARG A 1 188 ? 3.108 -10.197 -17.674 1.00 92.75 188 ARG A CA 1
ATOM 1385 C C . ARG A 1 188 ? 4.033 -10.514 -18.852 1.00 92.75 188 ARG A C 1
ATOM 1387 O O . ARG A 1 188 ? 5.251 -10.496 -18.721 1.00 92.75 188 ARG A O 1
ATOM 1394 N N . GLN A 1 189 ? 3.459 -10.714 -20.039 1.00 94.44 189 GLN A N 1
ATOM 1395 C CA . GLN A 1 189 ? 4.243 -10.935 -21.258 1.00 94.44 189 GLN A CA 1
ATOM 1396 C C . GLN A 1 189 ? 5.231 -9.783 -21.507 1.00 94.44 189 GLN A C 1
ATOM 1398 O O . GLN A 1 189 ? 4.877 -8.606 -21.376 1.00 94.44 189 GLN A O 1
ATOM 1403 N N . ARG A 1 190 ? 6.456 -10.133 -21.902 1.00 95.75 190 ARG A N 1
ATOM 1404 C CA . ARG A 1 190 ? 7.502 -9.195 -22.316 1.00 95.75 190 ARG A CA 1
ATOM 1405 C C . ARG A 1 190 ? 7.578 -9.110 -23.837 1.00 95.75 190 ARG A C 1
ATOM 1407 O O . ARG A 1 190 ? 7.398 -10.107 -24.531 1.00 95.75 190 ARG A O 1
ATOM 1414 N N . GLU A 1 191 ? 7.861 -7.916 -24.334 1.00 93.12 191 GLU A N 1
ATOM 1415 C CA . GLU A 1 191 ? 8.122 -7.623 -25.739 1.00 93.12 191 GLU A CA 1
ATOM 1416 C C . GLU A 1 191 ? 9.422 -6.812 -25.818 1.00 93.12 191 GLU A C 1
ATOM 1418 O O . GLU A 1 191 ? 9.500 -5.666 -25.362 1.00 93.12 191 GLU A O 1
ATOM 1423 N N . GLY A 1 192 ? 10.488 -7.448 -26.314 1.00 93.44 192 GLY A N 1
ATOM 1424 C CA . GLY A 1 192 ? 11.841 -6.896 -26.247 1.00 93.44 192 GLY A CA 1
ATOM 1425 C C . GLY A 1 192 ? 12.259 -6.589 -24.803 1.00 93.44 192 GLY A C 1
ATOM 1426 O O . GLY A 1 192 ? 12.296 -7.476 -23.955 1.00 93.44 192 GLY A O 1
ATOM 1427 N N . TYR A 1 193 ? 12.553 -5.316 -24.522 1.00 92.06 193 TYR A N 1
ATOM 1428 C CA . TYR A 1 193 ? 13.041 -4.838 -23.219 1.00 92.06 193 TYR A CA 1
ATOM 1429 C C . TYR A 1 193 ? 11.939 -4.288 -22.293 1.00 92.06 193 TYR A C 1
ATOM 1431 O O . TYR A 1 193 ? 12.246 -3.632 -21.297 1.00 92.06 193 TYR A O 1
ATOM 1439 N N . LYS A 1 194 ? 10.654 -4.473 -22.628 1.00 91.69 194 LYS A N 1
ATOM 1440 C CA . LYS A 1 194 ? 9.520 -3.904 -21.878 1.00 91.69 194 LYS A CA 1
ATOM 1441 C C . LYS A 1 194 ? 8.415 -4.933 -21.643 1.00 91.69 194 LYS A C 1
ATOM 1443 O O . LYS A 1 194 ? 8.287 -5.909 -22.374 1.00 91.69 194 LYS A O 1
ATOM 1448 N N . PHE A 1 195 ? 7.581 -4.685 -20.635 1.00 92.38 195 PHE A N 1
ATOM 1449 C CA . PHE A 1 195 ? 6.337 -5.430 -20.434 1.00 92.38 195 PHE A CA 1
ATOM 1450 C C . PHE A 1 195 ? 5.237 -4.925 -21.370 1.00 92.38 195 PHE A C 1
ATOM 1452 O O . PHE A 1 195 ? 5.109 -3.719 -21.593 1.00 92.38 195 PHE A O 1
ATOM 1459 N N . LYS A 1 196 ? 4.405 -5.846 -21.865 1.00 92.38 196 LYS A N 1
ATOM 1460 C CA . LYS A 1 196 ? 3.223 -5.526 -22.664 1.00 92.38 196 LYS A CA 1
ATOM 1461 C C . LYS A 1 196 ? 2.163 -4.854 -21.788 1.00 92.38 196 LYS A C 1
ATOM 1463 O O . LYS A 1 196 ? 1.529 -5.491 -20.936 1.00 92.38 196 LYS A O 1
ATOM 1468 N N . VAL A 1 197 ? 1.974 -3.557 -22.013 1.00 88.31 197 VAL A N 1
ATOM 1469 C CA . VAL A 1 197 ? 0.976 -2.734 -21.318 1.00 88.31 197 VAL A CA 1
ATOM 1470 C C . VAL A 1 197 ? -0.419 -3.130 -21.803 1.00 88.31 197 VAL A C 1
ATOM 1472 O O . VAL A 1 197 ? -0.631 -3.342 -22.995 1.00 88.31 197 VAL A O 1
ATOM 1475 N N . ALA A 1 198 ? -1.360 -3.293 -20.872 1.00 88.12 198 ALA A N 1
ATOM 1476 C CA . ALA A 1 198 ? -2.750 -3.565 -21.219 1.00 88.12 198 ALA A CA 1
ATOM 1477 C C . ALA A 1 198 ? -3.384 -2.354 -21.918 1.00 88.12 198 ALA A C 1
ATOM 1479 O O . ALA A 1 198 ? -2.940 -1.220 -21.735 1.00 88.12 198 ALA A O 1
ATOM 1480 N N . GLU A 1 199 ? -4.452 -2.583 -22.680 1.00 87.31 199 GLU A N 1
ATOM 1481 C CA . GLU A 1 199 ? -5.241 -1.477 -23.211 1.00 87.31 199 GLU A CA 1
ATOM 1482 C C . GLU A 1 199 ? -5.753 -0.600 -22.073 1.00 87.31 199 GLU A C 1
ATOM 1484 O O . GLU A 1 199 ? -6.130 -1.074 -20.995 1.00 87.31 199 GLU A O 1
ATOM 1489 N N . ARG A 1 200 ? -5.713 0.710 -22.301 1.00 82.19 200 ARG A N 1
ATOM 1490 C CA . ARG A 1 200 ? -6.149 1.668 -21.301 1.00 82.19 200 ARG A CA 1
ATOM 1491 C C . ARG A 1 200 ? -7.668 1.561 -21.155 1.00 82.19 200 ARG A C 1
ATOM 1493 O O . ARG A 1 200 ? -8.365 1.782 -22.145 1.00 82.19 200 ARG A O 1
ATOM 1500 N N . PRO A 1 201 ? -8.194 1.279 -19.953 1.00 79.69 201 PRO A N 1
ATOM 1501 C CA . PRO A 1 201 ? -9.634 1.207 -19.771 1.00 79.69 201 PRO A CA 1
ATOM 1502 C C . PRO A 1 201 ? -10.276 2.574 -20.035 1.00 79.69 201 PRO A C 1
ATOM 1504 O O . PRO A 1 201 ? -9.679 3.629 -19.778 1.00 79.69 201 PRO A O 1
ATOM 1507 N N . LEU A 1 202 ? -11.504 2.548 -20.559 1.00 72.94 202 LEU A N 1
ATOM 1508 C CA . LEU A 1 202 ? -12.301 3.751 -20.780 1.00 72.94 202 LEU A CA 1
ATOM 1509 C C . LEU A 1 202 ? -12.521 4.455 -19.441 1.00 72.94 202 LEU A C 1
ATOM 1511 O O . LEU A 1 202 ? -13.039 3.883 -18.483 1.00 72.94 202 LEU A O 1
ATOM 1515 N N . ARG A 1 203 ? -12.087 5.712 -19.368 1.00 62.31 203 ARG A N 1
ATOM 1516 C CA . ARG A 1 203 ? -12.172 6.502 -18.145 1.00 62.31 203 ARG A CA 1
ATOM 1517 C C . ARG A 1 203 ? -13.585 7.048 -17.985 1.00 62.31 203 ARG A C 1
ATOM 1519 O O . ARG A 1 203 ? -14.042 7.802 -18.836 1.00 62.31 203 ARG A O 1
ATOM 1526 N N . THR A 1 204 ? -14.230 6.745 -16.866 1.00 59.22 204 THR A N 1
ATOM 1527 C CA . THR A 1 204 ? -15.527 7.333 -16.494 1.00 59.22 204 THR A CA 1
ATOM 1528 C C . THR A 1 204 ? -15.392 8.573 -15.602 1.00 59.22 204 THR A C 1
ATOM 1530 O O . THR A 1 204 ? -16.380 9.254 -15.338 1.00 59.22 204 THR A O 1
ATOM 1533 N N . THR A 1 205 ? -14.176 8.910 -15.147 1.00 60.81 205 THR A N 1
ATOM 1534 C CA . THR A 1 205 ? -13.924 9.988 -14.175 1.00 60.81 205 THR A CA 1
ATOM 1535 C C . THR A 1 205 ? -12.768 10.916 -14.566 1.00 60.81 205 THR A C 1
ATOM 1537 O O . THR A 1 205 ? -11.846 10.546 -15.304 1.00 60.81 205 THR A O 1
ATOM 1540 N N . ALA A 1 206 ? -12.820 12.151 -14.051 1.00 63.38 206 ALA A N 1
ATOM 1541 C CA . ALA A 1 206 ? -11.770 13.157 -14.207 1.00 63.38 206 ALA A CA 1
ATOM 1542 C C . ALA A 1 206 ? -10.493 12.778 -13.430 1.00 63.38 206 ALA A C 1
ATOM 1544 O O . ALA A 1 206 ? -10.545 12.113 -12.397 1.00 63.38 206 ALA A O 1
ATOM 1545 N N . ARG A 1 207 ? -9.324 13.208 -13.924 1.00 67.25 207 ARG A N 1
ATOM 1546 C CA . ARG A 1 207 ? -8.024 12.963 -13.270 1.00 67.25 207 ARG A CA 1
ATOM 1547 C C . ARG A 1 207 ? -7.953 13.622 -11.888 1.00 67.25 207 ARG A C 1
ATOM 1549 O O . ARG A 1 207 ? -8.388 14.755 -11.735 1.00 67.25 207 ARG A O 1
ATOM 1556 N N . GLY A 1 208 ? -7.322 12.935 -10.932 1.00 66.06 208 GLY A N 1
ATOM 1557 C CA . GLY A 1 208 ? -6.939 13.508 -9.631 1.00 66.06 208 GLY A CA 1
ATOM 1558 C C . GLY A 1 208 ? -8.086 13.742 -8.643 1.00 66.06 208 GLY A C 1
ATOM 1559 O O . GLY A 1 208 ? -7.883 14.379 -7.610 1.00 66.06 208 GLY A O 1
ATOM 1560 N N . ILE A 1 209 ? -9.285 13.233 -8.944 1.00 68.19 209 ILE A N 1
ATOM 1561 C CA . ILE A 1 209 ? -10.455 13.315 -8.069 1.00 68.19 209 ILE A CA 1
ATOM 1562 C C . ILE A 1 209 ? -11.080 11.926 -7.975 1.00 68.19 209 ILE A C 1
ATOM 1564 O O . ILE A 1 209 ? -11.493 11.358 -8.988 1.00 68.19 209 ILE A O 1
ATOM 1568 N N . VAL A 1 210 ? -11.177 11.386 -6.759 1.00 69.06 210 VAL A N 1
ATOM 1569 C CA . VAL A 1 210 ? -11.976 10.180 -6.512 1.00 69.06 210 VAL A CA 1
ATOM 1570 C C . VAL A 1 210 ? -13.422 10.608 -6.295 1.00 69.06 210 VAL A C 1
ATOM 1572 O O . VAL A 1 210 ? -13.702 11.425 -5.417 1.00 69.06 210 VAL A O 1
ATOM 1575 N N . ARG A 1 211 ? -14.347 10.077 -7.099 1.00 61.28 211 ARG A N 1
ATOM 1576 C CA . ARG A 1 211 ? -15.785 10.167 -6.812 1.00 61.28 211 ARG A CA 1
ATOM 1577 C C . ARG A 1 211 ? -16.183 8.980 -5.940 1.00 61.28 211 ARG A C 1
ATOM 1579 O O . ARG A 1 211 ? -15.641 7.892 -6.112 1.00 61.28 211 ARG A O 1
ATOM 1586 N N . GLU A 1 212 ? -17.106 9.198 -5.006 1.00 62.53 212 GLU A N 1
ATOM 1587 C CA . GLU A 1 212 ? -17.704 8.103 -4.237 1.00 62.53 212 GLU A CA 1
ATOM 1588 C C . GLU A 1 212 ? -18.346 7.103 -5.211 1.00 62.53 212 GLU A C 1
ATOM 1590 O O . GLU A 1 212 ? -18.992 7.511 -6.178 1.00 62.53 212 GLU A O 1
ATOM 1595 N N . SER A 1 213 ? -18.145 5.800 -4.990 1.00 58.47 213 SER A N 1
ATOM 1596 C CA . SER A 1 213 ? -18.822 4.775 -5.793 1.00 58.47 213 SER A CA 1
ATOM 1597 C C . SER A 1 213 ? -20.335 4.880 -5.598 1.00 58.47 213 SER A C 1
ATOM 1599 O O . SER A 1 213 ? -20.778 5.162 -4.482 1.00 58.47 213 SER A O 1
ATOM 1601 N N . ASP A 1 214 ? -21.121 4.577 -6.632 1.00 52.41 214 ASP A N 1
ATOM 1602 C CA . ASP A 1 214 ? -22.586 4.691 -6.598 1.00 52.41 214 ASP A CA 1
ATOM 1603 C C . ASP A 1 214 ? -23.224 3.973 -5.397 1.00 52.41 214 ASP A C 1
ATOM 1605 O O . ASP A 1 214 ? -24.184 4.478 -4.815 1.00 52.41 214 ASP A O 1
ATOM 1609 N N . ASP A 1 215 ? -22.661 2.843 -4.966 1.00 55.03 215 ASP A N 1
ATOM 1610 C CA . ASP A 1 215 ? -23.143 2.091 -3.802 1.00 55.03 215 ASP A CA 1
ATOM 1611 C C . ASP A 1 215 ? -22.941 2.838 -2.477 1.00 55.03 215 ASP A C 1
ATOM 1613 O O . ASP A 1 215 ? -23.826 2.840 -1.624 1.00 55.03 215 ASP A O 1
ATOM 1617 N N . VAL A 1 216 ? -21.825 3.554 -2.331 1.00 64.00 216 VAL A N 1
ATOM 1618 C CA . VAL A 1 216 ? -21.531 4.393 -1.155 1.00 64.00 216 VAL A CA 1
ATOM 1619 C C . VAL A 1 216 ? -22.455 5.607 -1.130 1.00 64.00 216 VAL A C 1
ATOM 1621 O O . VAL A 1 216 ? -23.014 5.935 -0.085 1.00 64.00 216 VAL A O 1
ATOM 1624 N N . VAL A 1 217 ? -22.700 6.231 -2.288 1.00 62.66 217 VAL A N 1
ATOM 1625 C CA . VAL A 1 217 ? -23.668 7.333 -2.407 1.00 62.66 217 VAL A CA 1
ATOM 1626 C C . VAL A 1 217 ? -25.076 6.852 -2.043 1.00 62.66 217 VAL A C 1
ATOM 1628 O O . VAL A 1 217 ? -25.808 7.541 -1.328 1.00 62.66 217 VAL A O 1
ATOM 1631 N N . ARG A 1 218 ? -25.467 5.654 -2.496 1.00 66.81 218 ARG A N 1
ATOM 1632 C CA . ARG A 1 218 ? -26.756 5.034 -2.156 1.00 66.81 218 ARG A CA 1
ATOM 1633 C C . ARG A 1 218 ? -26.868 4.734 -0.664 1.00 66.81 218 ARG A C 1
ATOM 1635 O O . ARG A 1 218 ? -27.899 5.063 -0.080 1.00 66.81 218 ARG A O 1
ATOM 1642 N N . GLN A 1 219 ? -25.827 4.178 -0.046 1.00 69.44 219 GLN A N 1
ATOM 1643 C CA . GLN A 1 219 ? -25.795 3.889 1.389 1.00 69.44 219 GLN A CA 1
ATOM 1644 C C . GLN A 1 219 ? -25.839 5.163 2.238 1.00 69.44 219 GLN A C 1
ATOM 1646 O O . GLN A 1 219 ? -26.673 5.236 3.136 1.00 69.44 219 GLN A O 1
ATOM 1651 N N . LYS A 1 220 ? -25.057 6.206 1.915 1.00 71.81 220 LYS A N 1
ATOM 1652 C CA . LYS A 1 220 ? -25.138 7.516 2.597 1.00 71.81 220 LYS A CA 1
ATOM 1653 C C . LYS A 1 220 ? -26.542 8.110 2.501 1.00 71.81 220 LYS A C 1
ATOM 1655 O O . LYS A 1 220 ? -27.098 8.531 3.508 1.00 71.81 220 LYS A O 1
ATOM 1660 N N . ARG A 1 221 ? -27.158 8.089 1.312 1.00 72.19 221 ARG A N 1
ATOM 1661 C CA . ARG A 1 221 ? -28.546 8.553 1.126 1.00 72.19 221 ARG A CA 1
ATOM 1662 C C . ARG A 1 221 ? -29.560 7.701 1.888 1.00 72.19 221 ARG A C 1
ATOM 1664 O O . ARG A 1 221 ? -30.610 8.211 2.264 1.00 72.19 221 ARG A O 1
ATOM 1671 N N . ALA A 1 222 ? -29.314 6.405 2.059 1.00 74.31 222 ALA A N 1
ATOM 1672 C CA . ALA A 1 222 ? -30.174 5.533 2.855 1.00 74.31 222 ALA A CA 1
ATOM 1673 C C . ALA A 1 222 ? -30.032 5.833 4.356 1.00 74.31 222 ALA A C 1
ATOM 1675 O O . ALA A 1 222 ? -31.040 6.009 5.027 1.00 74.31 222 ALA A O 1
ATOM 1676 N N . GLN A 1 223 ? -28.803 5.994 4.850 1.00 75.50 223 GLN A N 1
ATOM 1677 C CA . GLN A 1 223 ? -28.508 6.350 6.241 1.00 75.50 223 GLN A CA 1
ATOM 1678 C C . GLN A 1 223 ? -29.038 7.739 6.610 1.00 75.50 223 GLN A C 1
ATOM 1680 O O . GLN A 1 223 ? -29.643 7.895 7.660 1.00 75.50 223 GLN A O 1
ATOM 1685 N N . GLN A 1 224 ? -28.888 8.735 5.731 1.00 78.50 224 GLN A N 1
ATOM 1686 C CA . GLN A 1 224 ? -29.453 10.074 5.937 1.00 78.50 224 GLN A CA 1
ATOM 1687 C C . GLN A 1 224 ? -30.983 10.054 5.981 1.00 78.50 224 GLN A C 1
ATOM 1689 O O . GLN A 1 224 ? -31.577 10.753 6.793 1.00 78.50 224 GLN A O 1
ATOM 1694 N N . ARG A 1 225 ? -31.625 9.238 5.133 1.00 77.75 225 ARG A N 1
ATOM 1695 C CA . ARG A 1 225 ? -33.082 9.057 5.167 1.00 77.75 225 ARG A CA 1
ATOM 1696 C C . ARG A 1 225 ? -33.547 8.342 6.434 1.00 77.75 225 ARG A C 1
ATOM 1698 O O . ARG A 1 225 ? -34.575 8.727 6.969 1.00 77.75 225 ARG A O 1
ATOM 1705 N N . ALA A 1 226 ? -32.794 7.353 6.916 1.00 76.06 226 ALA A N 1
ATOM 1706 C CA . ALA A 1 226 ? -33.081 6.673 8.178 1.00 76.06 226 ALA A CA 1
ATOM 1707 C C . ALA A 1 226 ? -32.926 7.619 9.382 1.00 76.06 226 ALA A C 1
ATOM 1709 O O . ALA A 1 226 ? -33.855 7.747 10.165 1.00 76.06 226 ALA A O 1
ATOM 1710 N N . ALA A 1 227 ? -31.819 8.363 9.465 1.00 76.62 227 ALA A N 1
ATOM 1711 C CA . ALA A 1 227 ? -31.577 9.328 10.540 1.00 76.62 227 ALA A CA 1
ATOM 1712 C C . ALA A 1 227 ? -32.604 10.477 10.552 1.00 76.62 227 ALA A C 1
ATOM 1714 O O . ALA A 1 227 ? -33.050 10.899 11.613 1.00 76.62 227 ALA A O 1
ATOM 1715 N N . ALA A 1 228 ? -33.019 10.967 9.377 1.00 75.12 228 ALA A N 1
ATOM 1716 C CA . ALA A 1 228 ? -34.079 11.971 9.280 1.00 75.12 228 ALA A CA 1
ATOM 1717 C C . ALA A 1 228 ? -35.455 11.421 9.699 1.00 75.12 228 ALA A C 1
ATOM 1719 O O . ALA A 1 228 ? -36.259 12.161 10.256 1.00 75.12 228 ALA A O 1
ATOM 1720 N N . ALA A 1 229 ? -35.728 10.137 9.443 1.00 74.94 229 ALA A N 1
ATOM 1721 C CA . ALA A 1 229 ? -36.961 9.487 9.881 1.00 74.94 229 ALA A CA 1
ATOM 1722 C C . ALA A 1 229 ? -36.991 9.248 11.401 1.00 74.94 229 ALA A C 1
ATOM 1724 O O . ALA A 1 229 ? -38.049 9.395 12.003 1.00 74.94 229 ALA A O 1
ATOM 1725 N N . GLU A 1 230 ? -35.851 8.927 12.022 1.00 75.00 230 GLU A N 1
ATOM 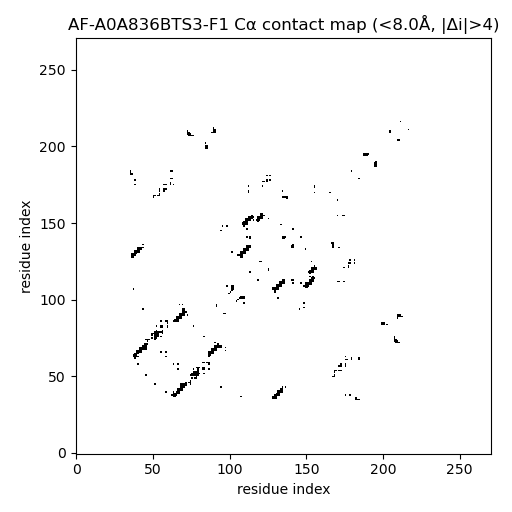1726 C CA . GLU A 1 230 ? -35.726 8.816 13.485 1.00 75.00 230 GLU A CA 1
ATOM 1727 C C . GLU A 1 230 ? -35.901 10.179 14.172 1.00 75.00 230 GLU A C 1
ATOM 1729 O O . GLU A 1 230 ? -36.705 10.293 15.093 1.00 75.00 230 GLU A O 1
ATOM 1734 N N . ALA A 1 231 ? -35.257 11.235 13.662 1.00 72.38 231 ALA A N 1
ATOM 1735 C CA . ALA A 1 231 ? -35.404 12.591 14.201 1.00 72.38 231 ALA A CA 1
ATOM 1736 C C . ALA A 1 231 ? -36.848 13.126 14.103 1.00 72.38 231 ALA A C 1
ATOM 1738 O O . ALA A 1 231 ? -37.324 13.803 15.008 1.00 72.38 231 ALA A O 1
ATOM 1739 N N . ALA A 1 232 ? -37.577 12.786 13.033 1.00 69.38 232 ALA A N 1
ATOM 1740 C CA . ALA A 1 232 ? -38.990 13.144 12.886 1.00 69.38 232 ALA A CA 1
ATOM 1741 C C . ALA A 1 232 ? -39.933 12.328 13.797 1.00 69.38 232 ALA A C 1
ATOM 1743 O O . ALA A 1 232 ? -41.081 12.720 13.994 1.00 69.38 232 ALA A O 1
ATOM 1744 N N . GLY A 1 233 ? -39.473 11.192 14.332 1.00 56.38 233 GLY A N 1
ATOM 1745 C CA . GLY A 1 233 ? -40.220 10.376 15.290 1.00 56.38 233 GLY A CA 1
ATOM 1746 C C . GLY A 1 233 ? -40.131 10.892 16.729 1.00 56.38 233 GLY A C 1
ATOM 1747 O O . GLY A 1 233 ? -41.093 10.744 17.476 1.00 56.38 233 GLY A O 1
ATOM 1748 N N . GLU A 1 234 ? -39.022 11.537 17.105 1.00 53.16 234 GLU A N 1
ATOM 1749 C CA . GLU A 1 234 ? -38.809 12.079 18.458 1.00 53.16 234 GLU A CA 1
ATOM 1750 C C . GLU A 1 234 ? -39.578 13.390 18.720 1.00 53.16 234 GLU A C 1
ATOM 1752 O O . GLU A 1 234 ? -39.960 13.662 19.856 1.00 53.16 234 GLU A O 1
ATOM 1757 N N . GLU A 1 235 ? -39.906 14.174 17.685 1.00 48.31 235 GLU A N 1
ATOM 1758 C CA . GLU A 1 235 ? -40.747 15.381 17.825 1.00 48.31 235 GLU A CA 1
ATOM 1759 C C . GLU A 1 235 ? -42.257 15.070 17.955 1.00 48.31 235 GLU A C 1
ATOM 1761 O O . GLU A 1 235 ? -43.062 15.963 18.222 1.00 48.31 235 GLU A O 1
ATOM 1766 N N . GLY A 1 236 ? -42.666 13.804 17.800 1.00 43.69 236 GLY A N 1
ATOM 1767 C CA . GLY A 1 236 ? -44.070 13.378 17.834 1.00 43.69 236 GLY A CA 1
ATOM 1768 C C . GLY A 1 236 ? -44.649 13.061 19.220 1.00 43.69 23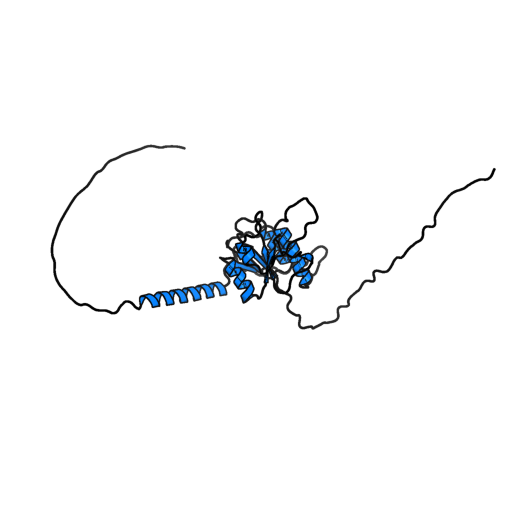6 GLY A C 1
ATOM 1769 O O . GLY A 1 236 ? -45.857 12.847 19.318 1.00 43.69 236 GLY A O 1
ATOM 1770 N N . GLU A 1 237 ? -43.841 13.021 20.288 1.00 43.09 237 GLU A N 1
ATOM 1771 C CA . GLU A 1 237 ? -44.265 12.493 21.603 1.00 43.09 237 GLU A CA 1
ATOM 1772 C C . GLU A 1 237 ? -44.460 13.558 22.709 1.00 43.09 237 GLU A C 1
ATOM 1774 O O . GLU A 1 237 ? -44.652 13.216 23.872 1.00 43.09 237 GLU A O 1
ATOM 1779 N N . PHE A 1 238 ? -44.480 14.858 22.378 1.00 40.81 238 PHE A N 1
ATOM 1780 C CA . PHE A 1 238 ? -44.702 15.951 23.353 1.00 40.81 238 PHE A CA 1
ATOM 1781 C C . PHE A 1 238 ? -45.815 16.943 22.963 1.00 40.81 238 PHE A C 1
ATOM 1783 O O . PHE A 1 238 ? -45.769 18.122 23.307 1.00 40.81 238 PHE A O 1
ATOM 1790 N N . GLY A 1 239 ? -46.846 16.479 22.252 1.00 41.66 239 GLY A N 1
ATOM 1791 C CA . GLY A 1 239 ? -47.910 17.341 21.723 1.00 41.66 239 GLY A CA 1
ATOM 1792 C C . GLY A 1 239 ? -49.331 16.851 21.989 1.00 41.66 239 GLY A C 1
ATOM 1793 O O . GLY A 1 239 ? -50.118 16.779 21.052 1.00 41.66 239 GLY A O 1
ATOM 1794 N N . ALA A 1 240 ? -49.683 16.492 23.228 1.00 42.12 240 ALA A N 1
ATOM 1795 C CA . ALA A 1 240 ? -51.085 16.257 23.597 1.00 42.12 240 ALA A CA 1
ATOM 1796 C C . ALA A 1 240 ? -51.361 16.568 25.082 1.00 42.12 240 ALA A C 1
ATOM 1798 O O . ALA A 1 240 ? -51.272 15.700 25.945 1.00 42.12 240 ALA A O 1
ATOM 1799 N N . GLY A 1 241 ? -51.735 17.815 25.369 1.00 33.91 241 GLY A N 1
ATOM 1800 C CA . GLY A 1 241 ? -52.319 18.251 26.644 1.00 33.91 241 GLY A CA 1
ATOM 1801 C C . GLY A 1 241 ? -52.524 19.767 26.613 1.00 33.91 241 GLY A C 1
ATOM 1802 O O . GLY A 1 241 ? -51.546 20.493 26.682 1.00 33.91 241 GLY A O 1
ATOM 1803 N N . LEU A 1 242 ? -53.702 20.238 26.188 1.00 39.41 242 LEU A N 1
ATOM 1804 C CA . LEU A 1 242 ? -54.835 20.697 27.023 1.00 39.41 242 LEU A CA 1
ATOM 1805 C C . LEU A 1 242 ? -54.638 22.108 27.625 1.00 39.41 242 LEU A C 1
ATOM 1807 O O . LEU A 1 242 ? -53.514 22.469 27.938 1.00 39.41 242 LEU A O 1
ATOM 1811 N N . PHE A 1 243 ? -55.764 22.817 27.832 1.00 34.62 243 PHE A N 1
ATOM 1812 C CA . PHE A 1 243 ? -55.985 24.192 28.353 1.00 34.62 243 PHE A CA 1
ATOM 1813 C C . PHE A 1 243 ? -56.017 25.271 27.248 1.00 34.62 243 PHE A C 1
ATOM 1815 O O . PHE A 1 243 ? -54.982 25.583 26.672 1.00 34.62 243 PHE A O 1
ATOM 1822 N N . ASP A 1 244 ? -57.165 25.732 26.729 1.00 33.12 244 ASP A N 1
ATOM 1823 C CA . ASP A 1 244 ? -58.444 26.242 27.293 1.00 33.12 244 ASP A CA 1
ATOM 1824 C C . ASP A 1 244 ? -58.354 27.657 27.906 1.00 33.12 244 ASP A C 1
ATOM 1826 O O . ASP A 1 244 ? -57.390 27.987 28.591 1.00 33.12 244 ASP A O 1
ATOM 1830 N N . ASP A 1 245 ? -59.359 28.468 27.566 1.00 40.97 245 ASP A N 1
ATOM 1831 C CA . ASP A 1 245 ? -59.404 29.933 27.426 1.00 40.97 245 ASP A CA 1
ATOM 1832 C C . ASP A 1 245 ? -59.211 30.787 28.705 1.00 40.97 245 ASP A C 1
ATOM 1834 O O . ASP A 1 245 ? -59.517 30.362 29.819 1.00 40.97 245 ASP A O 1
ATOM 1838 N N . GLY A 1 246 ? -58.804 32.060 28.544 1.00 31.44 246 GLY A N 1
ATOM 1839 C CA . GLY A 1 246 ? -58.874 33.061 29.623 1.00 31.44 246 GLY A CA 1
ATOM 1840 C C . GLY A 1 246 ? -58.356 34.468 29.276 1.00 31.44 246 GLY A C 1
ATOM 1841 O O . GLY A 1 246 ? -57.194 34.644 28.936 1.00 31.44 246 GLY A O 1
ATOM 1842 N N . GLU A 1 247 ? -59.249 35.453 29.386 1.00 36.00 247 GLU A N 1
ATOM 1843 C CA . GLU A 1 247 ? -59.145 36.889 29.075 1.00 36.00 247 GLU A CA 1
ATOM 1844 C C . GLU A 1 247 ? -58.120 37.717 29.891 1.00 36.00 247 GLU A C 1
ATOM 1846 O O . GLU A 1 247 ? -57.850 37.422 31.052 1.00 36.00 247 GLU A O 1
ATOM 1851 N N . GLY A 1 248 ? -57.737 38.878 29.329 1.00 29.59 248 GLY A N 1
ATOM 1852 C CA . GLY A 1 248 ? -57.686 40.156 30.065 1.00 29.59 248 GLY A CA 1
ATOM 1853 C C . GLY A 1 248 ? -56.307 40.738 30.418 1.00 29.59 248 GLY A C 1
ATOM 1854 O O . GLY A 1 248 ? -55.485 40.073 31.038 1.00 29.59 248 GLY A O 1
ATOM 1855 N N . GLY A 1 249 ? -56.105 42.029 30.112 1.00 30.86 249 GLY A N 1
ATOM 1856 C CA . GLY A 1 249 ? -55.095 42.872 30.772 1.00 30.86 249 GLY A CA 1
ATOM 1857 C C . GLY A 1 249 ? -54.424 43.912 29.873 1.00 30.86 249 GLY A C 1
ATOM 1858 O O . GLY A 1 249 ? -53.531 43.574 29.105 1.00 30.86 249 GLY A O 1
ATOM 1859 N N . GLU A 1 250 ? -54.873 45.161 29.992 1.00 34.38 250 GLU A N 1
ATOM 1860 C CA . GLU A 1 250 ? -54.319 46.386 29.398 1.00 34.38 250 GLU A CA 1
ATOM 1861 C C . GLU A 1 250 ? -53.036 46.874 30.119 1.00 34.38 250 GLU A C 1
ATOM 1863 O O . GLU A 1 250 ? -52.689 46.353 31.177 1.00 34.38 250 GLU A O 1
ATOM 1868 N N . GLU A 1 251 ? -52.433 47.939 29.556 1.00 36.28 251 GLU A N 1
ATOM 1869 C CA . GLU A 1 251 ? -51.463 48.888 30.160 1.00 36.28 251 GLU A CA 1
ATOM 1870 C C . GLU A 1 251 ? -49.991 48.396 30.251 1.00 36.28 251 GLU A C 1
ATOM 1872 O O . GLU A 1 251 ? -49.715 47.235 30.512 1.00 36.28 251 GLU A O 1
ATOM 1877 N N . GLU A 1 252 ? -48.935 49.180 30.009 1.00 36.22 252 GLU A N 1
ATOM 1878 C CA . GLU A 1 252 ? -48.767 50.628 29.900 1.00 36.22 252 GLU A CA 1
ATOM 1879 C C . GLU A 1 252 ? -47.398 50.961 29.254 1.00 36.22 252 GLU A C 1
ATOM 1881 O O . GLU A 1 252 ? -46.528 50.116 29.047 1.00 36.22 252 GLU A O 1
ATOM 1886 N N . GLU A 1 253 ? -47.267 52.242 28.944 1.00 37.00 253 GLU A N 1
ATOM 1887 C CA . GLU A 1 253 ? -46.251 53.015 28.235 1.00 37.00 253 GLU A CA 1
ATOM 1888 C C . GLU A 1 253 ? -44.938 53.265 29.021 1.00 37.00 253 GLU A C 1
ATOM 1890 O O . GLU A 1 253 ? -44.966 53.393 30.243 1.00 37.00 253 GLU A O 1
ATOM 1895 N N . GLN A 1 254 ? -43.806 53.386 28.299 1.00 39.62 254 GLN A N 1
ATOM 1896 C CA . GLN A 1 254 ? -42.583 54.198 28.557 1.00 39.62 254 GLN A CA 1
ATOM 1897 C C . GLN A 1 254 ? -41.457 53.644 27.647 1.00 39.62 254 GLN A C 1
ATOM 1899 O O . GLN A 1 254 ? -41.174 52.454 27.677 1.00 39.62 254 GLN A O 1
ATOM 1904 N N . GLY A 1 255 ? -40.802 54.363 26.732 1.00 33.25 255 GLY A N 1
ATOM 1905 C CA . GLY A 1 255 ? -40.426 55.771 26.719 1.00 33.25 255 GLY A CA 1
ATOM 1906 C C . GLY A 1 255 ? -38.969 55.895 27.169 1.00 33.25 255 GLY A C 1
ATOM 1907 O O . GLY A 1 255 ? -38.740 55.899 28.366 1.00 33.25 255 GLY A O 1
ATOM 1908 N N . GLU A 1 256 ? -38.007 55.968 26.239 1.00 45.88 256 GLU A N 1
ATOM 1909 C CA . GLU A 1 256 ? -36.887 56.926 26.314 1.00 45.88 256 GLU A CA 1
ATOM 1910 C C . GLU A 1 256 ? -35.981 56.889 25.071 1.00 45.88 256 GLU A C 1
ATOM 1912 O O . GLU A 1 256 ? -35.512 55.847 24.609 1.00 45.88 256 GLU A O 1
ATOM 1917 N N . GLU A 1 257 ? -35.775 58.092 24.538 1.00 40.38 257 GLU A N 1
ATOM 1918 C CA . GLU A 1 257 ? -34.852 58.475 23.480 1.00 40.38 257 GLU A CA 1
ATOM 1919 C C . GLU A 1 257 ? -33.389 58.407 23.944 1.00 40.38 257 GLU A C 1
ATOM 1921 O O . GLU A 1 257 ? -33.067 58.610 25.112 1.00 40.38 257 GLU A O 1
ATOM 1926 N N . GLY A 1 258 ? -32.471 58.233 22.994 1.00 39.47 258 GLY A N 1
ATOM 1927 C CA . GLY A 1 258 ? -31.040 58.355 23.254 1.00 39.47 258 GLY A CA 1
ATOM 1928 C C . GLY A 1 258 ? -30.238 58.466 21.968 1.00 39.47 258 GLY A C 1
ATOM 1929 O O . GLY A 1 258 ? -29.538 57.533 21.588 1.00 39.47 258 GLY A O 1
ATOM 1930 N N . GLY A 1 259 ? -30.365 59.601 21.279 1.00 36.44 259 GLY A N 1
ATOM 1931 C CA . GLY A 1 259 ? -29.481 59.957 20.174 1.00 36.44 259 GLY A CA 1
ATOM 1932 C C . GLY A 1 259 ? -28.069 60.314 20.649 1.00 36.44 259 GLY A C 1
ATOM 1933 O O . GLY A 1 259 ? -27.887 60.822 21.756 1.00 36.44 259 GLY A O 1
ATOM 1934 N N . ARG A 1 260 ? -27.079 60.095 19.778 1.00 43.62 260 ARG A N 1
ATOM 1935 C CA . ARG A 1 260 ? -25.914 60.976 19.607 1.00 43.62 260 ARG A CA 1
ATOM 1936 C C . ARG A 1 260 ? -25.186 60.649 18.306 1.00 43.62 260 ARG A C 1
ATOM 1938 O O . ARG A 1 260 ? -24.754 59.521 18.086 1.00 43.62 260 ARG A O 1
ATOM 1945 N N . GLU A 1 261 ? -25.122 61.675 17.471 1.00 42.00 261 GLU A N 1
ATOM 1946 C CA . GLU A 1 261 ? -24.327 61.804 16.257 1.00 42.00 261 GLU A CA 1
ATOM 1947 C C . GLU A 1 261 ? -22.838 62.064 16.566 1.00 42.00 261 GLU A C 1
ATOM 1949 O O . GLU A 1 261 ? -22.469 62.364 17.703 1.00 42.00 261 GLU A O 1
ATOM 1954 N N . GLU A 1 262 ? -22.064 62.039 15.474 1.00 43.25 262 GLU A N 1
ATOM 1955 C CA . GLU A 1 262 ? -20.735 62.631 15.243 1.00 43.25 262 GLU A CA 1
ATOM 1956 C C . GLU A 1 262 ? -19.516 61.861 15.807 1.00 43.25 262 GLU A C 1
ATOM 1958 O O . GLU A 1 262 ? -19.478 61.447 16.959 1.00 43.25 262 GLU A O 1
ATOM 1963 N N . GLY A 1 263 ? -18.452 61.618 15.038 1.00 42.12 263 GLY A N 1
ATOM 1964 C CA . GLY A 1 263 ? -18.127 62.194 13.741 1.00 42.12 263 GLY A CA 1
ATOM 1965 C C . GLY A 1 263 ? -16.845 61.649 13.106 1.00 42.12 263 GLY A C 1
ATOM 1966 O O . GLY A 1 263 ? -16.251 60.666 13.549 1.00 42.12 263 GLY A O 1
ATOM 1967 N N . ASP A 1 264 ? -16.531 62.347 12.023 1.00 41.75 264 ASP A N 1
ATOM 1968 C CA . ASP A 1 264 ? -15.484 62.263 11.007 1.00 41.75 264 ASP A CA 1
ATOM 1969 C C . ASP A 1 264 ? -14.091 61.731 11.381 1.00 41.75 264 ASP A C 1
ATOM 1971 O O . ASP A 1 264 ? -13.573 61.904 12.483 1.00 41.75 264 ASP A O 1
ATOM 1975 N N . GLY A 1 265 ? -13.434 61.166 10.363 1.00 42.22 265 GLY A N 1
ATOM 1976 C CA . GLY A 1 265 ? -12.021 60.798 10.375 1.00 42.22 265 GLY A CA 1
ATOM 1977 C C . GLY A 1 265 ? -11.560 60.318 9.002 1.00 42.22 265 GLY A C 1
ATOM 1978 O O . GLY A 1 265 ? -11.603 59.129 8.701 1.00 42.22 265 GLY A O 1
ATOM 1979 N N . GLU A 1 266 ? -11.181 61.285 8.178 1.00 44.88 266 GLU A N 1
ATOM 1980 C CA . GLU A 1 266 ? -10.687 61.208 6.805 1.00 44.88 266 GLU A CA 1
ATOM 1981 C C . GLU A 1 266 ? -9.234 60.669 6.713 1.00 44.88 266 GLU A C 1
ATOM 1983 O O . GLU A 1 266 ? -8.493 60.666 7.694 1.00 44.88 266 GLU A O 1
ATOM 1988 N N . GLU A 1 267 ? -8.840 60.306 5.485 1.00 45.88 267 GLU A N 1
ATOM 1989 C CA . GLU A 1 267 ? -7.469 60.179 4.941 1.00 45.88 267 GLU A CA 1
ATOM 1990 C C . GLU A 1 267 ? -6.641 58.894 5.157 1.00 45.88 267 GLU A C 1
ATOM 1992 O O . GLU A 1 267 ? -6.451 58.375 6.254 1.00 45.88 267 GLU A O 1
ATOM 1997 N N . GLY A 1 268 ? -6.053 58.418 4.047 1.00 41.44 268 GLY A N 1
ATOM 1998 C CA . GLY A 1 268 ? -5.050 57.353 4.065 1.00 41.44 268 GLY A CA 1
ATOM 1999 C C . GLY A 1 268 ? -4.706 56.730 2.711 1.00 41.44 268 GLY A C 1
ATOM 2000 O O . GLY A 1 268 ? -4.818 55.522 2.544 1.00 41.44 268 GLY A O 1
ATOM 2001 N N . GLU A 1 269 ? -4.296 57.556 1.753 1.00 50.50 269 GLU A N 1
ATOM 2002 C CA . GLU A 1 269 ? -3.638 57.198 0.490 1.00 50.50 269 GLU A CA 1
ATOM 2003 C C . GLU A 1 269 ? -2.336 56.392 0.702 1.00 50.50 269 GLU A C 1
ATOM 2005 O O . GLU A 1 269 ? -1.568 56.700 1.615 1.00 50.50 269 GLU A O 1
ATOM 2010 N N . GLN A 1 270 ? -2.102 55.384 -0.152 1.00 47.16 270 GLN A N 1
ATOM 2011 C CA . GLN A 1 270 ? -0.829 54.746 -0.570 1.00 47.16 270 GLN A CA 1
ATOM 2012 C C . GLN A 1 270 ? -1.208 53.382 -1.180 1.00 47.16 270 GLN A C 1
ATOM 2014 O O . GLN A 1 270 ? -2.005 52.657 -0.596 1.00 47.16 270 GLN A O 1
ATOM 2019 N N . GLY A 1 271 ? -0.743 52.921 -2.334 1.00 45.41 271 GLY A N 1
ATOM 2020 C CA . GLY A 1 271 ? 0.420 53.226 -3.160 1.00 45.41 271 GLY A CA 1
ATOM 2021 C C . GLY A 1 271 ? 0.755 51.923 -3.885 1.00 45.41 271 GLY A C 1
ATOM 2022 O O . GLY A 1 271 ? 0.682 50.865 -3.218 1.00 45.41 271 GLY A O 1
#

pLDDT: mean 74.85, std 23.91, range [29.59, 98.62]